Protein AF-A0A2W6DBP3-F1 (afdb_monomer_lite)

Structure (mmCIF, N/CA/C/O backbone):
data_AF-A0A2W6DBP3-F1
#
_entry.id   AF-A0A2W6DBP3-F1
#
loop_
_atom_site.group_PDB
_atom_site.id
_atom_site.type_symbol
_atom_site.label_atom_id
_atom_site.label_alt_id
_atom_site.label_comp_id
_atom_site.label_asym_id
_atom_site.label_entity_id
_atom_site.label_seq_id
_atom_site.pdbx_PDB_ins_code
_atom_site.Cartn_x
_atom_site.Cartn_y
_atom_site.Cartn_z
_atom_site.occupancy
_atom_site.B_iso_or_equiv
_atom_site.auth_seq_id
_atom_site.auth_comp_id
_atom_site.auth_asym_id
_atom_site.auth_atom_id
_atom_site.pdbx_PDB_model_num
ATOM 1 N N . MET A 1 1 ? 19.011 4.195 -46.944 1.00 32.16 1 MET A N 1
ATOM 2 C CA . MET A 1 1 ? 18.082 5.214 -47.465 1.00 32.16 1 MET A CA 1
ATOM 3 C C . MET A 1 1 ? 16.726 4.552 -47.655 1.00 32.16 1 MET A C 1
ATOM 5 O O . MET A 1 1 ? 16.477 4.011 -48.717 1.00 32.16 1 MET A O 1
ATOM 9 N N . ILE A 1 2 ? 15.902 4.516 -46.606 1.00 26.11 2 ILE A N 1
ATOM 10 C CA . ILE A 1 2 ? 14.449 4.317 -46.710 1.00 26.11 2 ILE A CA 1
ATOM 11 C C . ILE A 1 2 ? 13.847 5.330 -45.738 1.00 26.11 2 ILE A C 1
ATOM 13 O O . ILE A 1 2 ? 14.319 5.467 -44.608 1.00 26.11 2 ILE A O 1
ATOM 17 N N . ALA A 1 3 ? 12.949 6.136 -46.284 1.00 26.17 3 ALA A N 1
ATOM 18 C CA . ALA A 1 3 ? 12.508 7.417 -45.778 1.00 26.17 3 ALA A CA 1
ATOM 19 C C . ALA A 1 3 ? 11.611 7.296 -44.540 1.00 26.17 3 ALA A C 1
ATOM 21 O O . ALA A 1 3 ? 10.790 6.391 -44.423 1.00 26.17 3 ALA A O 1
ATOM 22 N N . LEU A 1 4 ? 11.794 8.260 -43.638 1.00 27.05 4 LEU A N 1
ATOM 23 C CA . LEU A 1 4 ? 10.821 8.683 -42.643 1.00 27.05 4 LEU A CA 1
ATOM 24 C C . LEU A 1 4 ? 9.692 9.409 -43.376 1.00 27.05 4 LEU A C 1
ATOM 26 O O . LEU A 1 4 ? 9.911 10.506 -43.885 1.00 27.05 4 LEU A O 1
ATOM 30 N N . GLU A 1 5 ? 8.505 8.818 -43.397 1.00 26.48 5 GLU A N 1
ATOM 31 C CA . GLU A 1 5 ? 7.274 9.511 -43.759 1.00 26.48 5 GLU A CA 1
ATOM 32 C C . GLU A 1 5 ? 6.473 9.704 -42.474 1.00 26.48 5 GLU A C 1
ATOM 34 O O . GLU A 1 5 ? 5.951 8.767 -41.869 1.00 26.48 5 GLU A O 1
ATOM 39 N N . ALA A 1 6 ? 6.523 10.941 -41.991 1.00 36.34 6 ALA A N 1
ATOM 40 C CA . ALA A 1 6 ? 5.759 11.426 -40.867 1.00 36.34 6 ALA A CA 1
ATOM 41 C C . ALA A 1 6 ? 4.384 11.846 -41.376 1.00 36.34 6 ALA A C 1
ATOM 43 O O . ALA A 1 6 ? 4.293 12.821 -42.115 1.00 36.34 6 ALA A O 1
ATOM 44 N N . ASP A 1 7 ? 3.334 11.157 -40.939 1.00 28.72 7 ASP A N 1
ATOM 45 C CA . ASP A 1 7 ? 2.080 11.820 -40.611 1.00 28.72 7 ASP A CA 1
ATOM 46 C C . ASP A 1 7 ? 1.236 10.964 -39.657 1.00 28.72 7 ASP A C 1
ATOM 48 O O . ASP A 1 7 ? 1.282 9.733 -39.694 1.00 28.72 7 ASP A O 1
ATOM 52 N N . ARG A 1 8 ? 0.396 11.673 -38.897 1.00 26.89 8 ARG A N 1
ATOM 53 C CA . ARG A 1 8 ? -0.739 11.229 -38.073 1.00 26.89 8 ARG A CA 1
ATOM 54 C C . ARG A 1 8 ? -0.461 10.977 -36.595 1.00 26.89 8 ARG A C 1
ATOM 56 O O . ARG A 1 8 ? -0.101 9.891 -36.165 1.00 26.89 8 ARG A O 1
ATOM 63 N N . GLY A 1 9 ? -0.835 12.000 -35.830 1.00 24.69 9 GLY A N 1
ATOM 64 C CA . GLY A 1 9 ? -1.928 11.826 -34.878 1.00 24.69 9 GLY A CA 1
ATOM 65 C C . GLY A 1 9 ? -1.506 11.367 -33.492 1.00 24.69 9 GLY A C 1
ATOM 66 O O . GLY A 1 9 ? -1.230 10.200 -33.262 1.00 24.69 9 GLY A O 1
ATOM 67 N N . ASP A 1 10 ? -1.570 12.308 -32.558 1.00 26.55 10 ASP A N 1
ATOM 68 C CA . ASP A 1 10 ? -1.986 12.024 -31.187 1.00 26.55 10 ASP A CA 1
ATOM 69 C C . ASP A 1 10 ? -1.124 11.040 -30.373 1.00 26.55 10 ASP A C 1
ATOM 71 O O . ASP A 1 10 ? -1.608 10.091 -29.764 1.00 26.55 10 ASP A O 1
ATOM 75 N N . LEU A 1 11 ? 0.172 11.336 -30.242 1.00 29.48 11 LEU A N 1
ATOM 76 C CA . LEU A 1 11 ? 0.962 10.858 -29.093 1.00 29.48 11 LEU A CA 1
ATOM 77 C C . LEU A 1 11 ? 0.801 11.789 -27.882 1.00 29.48 11 LEU A C 1
ATOM 79 O O . LEU A 1 11 ? 1.750 12.085 -27.153 1.00 29.48 11 LEU A O 1
ATOM 83 N N . GLY A 1 12 ? -0.431 12.251 -27.678 1.00 27.06 12 GLY A N 1
ATOM 84 C CA . GLY A 1 12 ? -0.894 12.958 -26.500 1.00 27.06 12 GLY A CA 1
ATOM 85 C C . GLY A 1 12 ? -1.328 12.021 -25.376 1.00 27.06 12 GLY A C 1
ATOM 86 O O . GLY A 1 12 ? -2.287 12.345 -24.699 1.00 27.06 12 GLY A O 1
ATOM 87 N N . ALA A 1 13 ? -0.674 10.879 -25.127 1.00 30.44 13 ALA A N 1
ATOM 88 C CA . ALA A 1 13 ? -0.925 10.111 -23.903 1.00 30.44 13 ALA A CA 1
ATOM 89 C C . ALA A 1 13 ? 0.197 9.108 -23.576 1.00 30.44 13 ALA A C 1
ATOM 91 O O . ALA A 1 13 ? 0.659 8.363 -24.429 1.00 30.44 13 ALA A O 1
ATOM 92 N N . GLN A 1 14 ? 0.558 9.050 -22.289 1.00 29.97 14 GLN A N 1
ATOM 93 C CA . GLN A 1 14 ? 1.260 7.942 -21.616 1.00 29.97 14 GLN A CA 1
ATOM 94 C C . GLN A 1 14 ? 2.797 7.843 -21.698 1.00 29.97 14 GLN A C 1
ATOM 96 O O . GLN A 1 14 ? 3.370 6.760 -21.698 1.00 29.97 14 GLN A O 1
ATOM 101 N N . VAL A 1 15 ? 3.503 8.967 -21.552 1.00 31.53 15 VAL A N 1
ATOM 102 C CA . VAL A 1 15 ? 4.774 8.960 -20.789 1.00 31.53 15 VAL A CA 1
ATOM 103 C C . VAL A 1 15 ? 4.617 9.880 -19.580 1.00 31.53 15 VAL A C 1
ATOM 105 O O . VAL A 1 15 ? 5.381 10.818 -19.364 1.00 31.53 15 VAL A O 1
ATOM 108 N N . SER A 1 16 ? 3.553 9.653 -18.805 1.00 30.75 16 SER A N 1
ATOM 109 C CA . SER A 1 16 ? 3.330 10.382 -17.558 1.00 30.75 16 SER A CA 1
ATOM 110 C C . SER A 1 16 ? 4.099 9.688 -16.438 1.00 30.75 16 SER A C 1
ATOM 112 O O . SER A 1 16 ? 4.016 8.476 -16.247 1.00 30.75 16 SER A O 1
ATOM 114 N N . GLY A 1 17 ? 4.965 10.462 -15.791 1.00 29.44 17 GLY A N 1
ATOM 115 C CA . GLY A 1 17 ? 6.115 9.985 -15.039 1.00 29.44 17 GLY A CA 1
ATOM 116 C C . GLY A 1 17 ? 5.800 9.030 -13.892 1.00 29.44 17 GLY A C 1
ATOM 117 O O . GLY A 1 17 ? 4.787 9.161 -13.227 1.00 29.44 17 GLY A O 1
ATOM 118 N N . CYS A 1 18 ? 6.756 8.138 -13.607 1.00 36.19 18 CYS A N 1
ATOM 119 C CA . CYS A 1 18 ? 6.975 7.537 -12.288 1.00 36.19 18 CYS A CA 1
ATOM 120 C C . CYS A 1 18 ? 5.677 7.292 -11.496 1.00 36.19 18 CYS A C 1
ATOM 122 O O . CYS A 1 18 ? 5.456 7.936 -10.464 1.00 36.19 18 CYS A O 1
ATOM 124 N N . GLY A 1 19 ? 4.823 6.384 -11.984 1.00 38.78 19 GLY A N 1
ATOM 125 C CA . GLY A 1 19 ? 3.662 5.935 -11.225 1.00 38.78 19 GLY A CA 1
ATOM 126 C C . GLY A 1 19 ? 4.092 5.607 -9.785 1.00 38.78 19 GLY A C 1
ATOM 127 O O . GLY A 1 19 ? 5.154 5.000 -9.589 1.00 38.78 19 GLY A O 1
ATOM 128 N N . PRO A 1 20 ? 3.362 6.074 -8.757 1.00 50.31 20 PRO A N 1
ATOM 129 C CA . PRO A 1 20 ? 3.591 5.637 -7.388 1.00 50.31 20 PRO A CA 1
ATOM 130 C C . PRO A 1 20 ? 3.729 4.114 -7.336 1.00 50.31 20 PRO A C 1
ATOM 132 O O . PRO A 1 20 ? 2.990 3.420 -8.025 1.00 50.31 20 PRO A O 1
ATOM 135 N N . SER A 1 21 ? 4.582 3.563 -6.466 1.00 75.81 21 SER A N 1
ATOM 136 C CA . SER A 1 21 ? 4.319 2.174 -6.084 1.00 75.81 21 SER A CA 1
ATOM 137 C C . SER A 1 21 ? 2.907 2.127 -5.485 1.00 75.81 21 SER A C 1
ATOM 139 O O . SER A 1 21 ? 2.549 2.998 -4.689 1.00 75.81 21 SER A O 1
ATOM 141 N N . HIS A 1 22 ? 2.086 1.149 -5.863 1.00 89.12 22 HIS A N 1
ATOM 142 C CA . HIS A 1 22 ? 0.728 1.011 -5.318 1.00 89.12 22 HIS A CA 1
ATOM 143 C C . HIS A 1 22 ? 0.742 0.914 -3.778 1.00 89.12 22 HIS A C 1
ATOM 145 O O . HIS A 1 22 ? -0.119 1.461 -3.095 1.00 89.12 22 HIS A O 1
ATOM 151 N N . VAL A 1 23 ? 1.818 0.356 -3.208 1.00 91.25 23 VAL A N 1
ATOM 152 C CA . VAL A 1 23 ? 2.090 0.368 -1.759 1.00 91.25 23 VAL A CA 1
ATOM 153 C C . VAL A 1 23 ? 2.283 1.789 -1.212 1.00 91.25 23 VAL A C 1
ATOM 155 O O . VAL A 1 23 ? 1.826 2.091 -0.112 1.00 91.25 23 VAL A O 1
ATOM 158 N N . ARG A 1 24 ? 2.939 2.690 -1.956 1.00 91.75 24 ARG A N 1
ATOM 159 C CA . ARG A 1 24 ? 3.066 4.107 -1.581 1.00 91.75 24 ARG A CA 1
ATOM 160 C C . ARG A 1 24 ? 1.701 4.794 -1.548 1.00 91.75 24 ARG A C 1
ATOM 162 O O . ARG A 1 24 ? 1.466 5.552 -0.614 1.00 91.75 24 ARG A O 1
ATOM 169 N N . LEU A 1 25 ? 0.821 4.522 -2.514 1.00 93.88 25 LEU A N 1
ATOM 170 C CA . LEU A 1 25 ? -0.549 5.059 -2.515 1.00 93.88 25 LEU A CA 1
ATOM 171 C C . LEU A 1 25 ? -1.350 4.564 -1.312 1.00 93.88 25 LEU A C 1
ATOM 173 O O . LEU A 1 25 ? -1.977 5.367 -0.630 1.00 93.88 25 LEU A O 1
ATOM 177 N N . ALA A 1 26 ? -1.259 3.276 -0.988 1.00 94.88 26 ALA A N 1
ATOM 178 C CA . ALA A 1 26 ? -1.922 2.739 0.193 1.00 94.88 26 ALA A CA 1
ATOM 179 C C . ALA A 1 26 ? -1.358 3.330 1.500 1.00 94.88 26 ALA A C 1
ATOM 181 O O . ALA A 1 26 ? -2.115 3.715 2.385 1.00 94.88 26 ALA A O 1
ATOM 182 N N . ASN A 1 27 ? -0.037 3.512 1.607 1.00 94.94 27 ASN A N 1
ATOM 183 C CA . ASN A 1 27 ? 0.580 4.223 2.736 1.00 94.94 27 ASN A CA 1
ATOM 184 C C . ASN A 1 27 ? 0.123 5.688 2.839 1.00 94.94 27 ASN A C 1
ATOM 186 O O . ASN A 1 27 ? -0.002 6.228 3.943 1.00 94.94 27 ASN A O 1
ATOM 190 N N . GLN A 1 28 ? -0.109 6.340 1.698 1.00 95.38 28 GLN A N 1
ATOM 191 C CA . GLN A 1 28 ? -0.662 7.687 1.657 1.00 95.38 28 GLN A CA 1
ATOM 192 C C . GLN A 1 28 ? -2.110 7.693 2.162 1.00 95.38 28 GLN A C 1
ATOM 194 O O . GLN A 1 28 ? -2.408 8.495 3.041 1.00 95.38 28 GLN A O 1
ATOM 199 N N . ALA A 1 29 ? -2.960 6.765 1.710 1.00 95.81 29 ALA A N 1
ATOM 200 C CA . ALA A 1 29 ? -4.330 6.623 2.209 1.00 95.81 29 ALA A CA 1
ATOM 201 C C . ALA A 1 29 ? -4.363 6.402 3.734 1.00 95.81 29 ALA A C 1
ATOM 203 O O . ALA A 1 29 ? -5.058 7.124 4.441 1.00 95.81 29 ALA A O 1
ATOM 204 N N . VAL A 1 30 ? -3.517 5.508 4.267 1.00 94.94 30 VAL A N 1
ATOM 205 C CA . VAL A 1 30 ? -3.355 5.308 5.725 1.00 94.94 30 VAL A CA 1
ATOM 206 C C . VAL A 1 30 ? -2.981 6.608 6.433 1.00 94.94 30 VAL A C 1
ATOM 208 O O . VAL A 1 30 ? -3.476 6.910 7.517 1.00 94.94 30 VAL A O 1
ATOM 211 N N . THR A 1 31 ? -2.092 7.394 5.831 1.00 93.44 31 THR A N 1
ATOM 212 C CA . THR A 1 31 ? -1.656 8.665 6.410 1.00 93.44 31 THR A CA 1
ATOM 213 C C . THR A 1 31 ? -2.770 9.709 6.402 1.00 93.44 31 THR A C 1
ATOM 215 O O . THR A 1 31 ? -2.908 10.427 7.391 1.00 93.44 31 THR A O 1
ATOM 218 N N . GLU A 1 32 ? -3.543 9.798 5.322 1.00 94.56 32 GLU A N 1
ATOM 219 C CA . GLU A 1 32 ? -4.669 10.726 5.178 1.00 94.56 32 GLU A CA 1
ATOM 220 C C . GLU A 1 32 ? -5.804 10.391 6.149 1.00 94.56 32 GLU A C 1
ATOM 222 O O . GLU A 1 32 ? -6.186 11.262 6.930 1.00 94.56 32 GLU A O 1
ATOM 227 N N . ILE A 1 33 ? -6.242 9.126 6.195 1.00 93.88 33 ILE A N 1
ATOM 228 C CA . ILE A 1 33 ? -7.293 8.651 7.110 1.00 93.88 33 ILE A CA 1
ATOM 229 C C . ILE A 1 33 ? -6.896 8.949 8.550 1.00 93.88 33 ILE A C 1
ATOM 231 O O . ILE A 1 33 ? -7.633 9.598 9.284 1.00 93.88 33 ILE A O 1
ATOM 235 N N . ARG A 1 34 ? -5.672 8.576 8.938 1.00 90.88 34 ARG A N 1
ATOM 236 C CA . ARG A 1 34 ? -5.152 8.866 10.275 1.00 90.88 34 ARG A CA 1
ATOM 237 C C . ARG A 1 34 ? -5.170 10.365 10.579 1.00 90.88 34 ARG A C 1
ATOM 239 O O . ARG A 1 34 ? -5.571 10.761 11.667 1.00 90.88 34 ARG A O 1
ATOM 246 N N . GLN A 1 35 ? -4.720 11.213 9.649 1.00 90.44 35 GLN A N 1
ATOM 247 C CA . GLN A 1 35 ? -4.746 12.665 9.850 1.00 90.44 35 GLN A CA 1
ATOM 248 C C . GLN A 1 35 ? -6.174 13.203 9.991 1.00 90.44 35 GLN A C 1
ATOM 250 O O . GLN A 1 35 ? -6.385 14.090 10.819 1.00 90.44 35 GLN A O 1
ATOM 255 N N . ARG A 1 36 ? -7.131 12.685 9.213 1.00 91.94 36 ARG A N 1
ATOM 256 C CA . ARG A 1 36 ? -8.548 13.053 9.303 1.00 91.94 36 ARG A CA 1
ATOM 257 C C . ARG A 1 36 ? -9.142 12.625 10.640 1.00 91.94 36 ARG A C 1
ATOM 259 O O . ARG A 1 36 ? -9.619 13.490 11.363 1.00 91.94 36 ARG A O 1
ATOM 266 N N . VAL A 1 37 ? -9.023 11.348 11.001 1.00 90.12 37 VAL A N 1
ATOM 267 C CA . VAL A 1 37 ? -9.507 10.787 12.273 1.00 90.12 37 VAL A CA 1
ATOM 268 C C . VAL A 1 37 ? -8.965 11.589 13.453 1.00 90.12 37 VAL A C 1
ATOM 270 O O . VAL A 1 37 ? -9.733 12.072 14.281 1.00 90.12 37 VAL A O 1
ATOM 273 N N . THR A 1 38 ? -7.651 11.840 13.491 1.00 88.31 38 THR A N 1
ATOM 274 C CA . THR A 1 38 ? -7.060 12.624 14.581 1.00 88.31 38 THR A CA 1
ATOM 275 C C . THR A 1 38 ? -7.595 14.058 14.633 1.00 88.31 38 THR A C 1
ATOM 277 O O . THR A 1 38 ? -7.864 14.556 15.724 1.00 88.31 38 THR A O 1
ATOM 280 N N . ARG A 1 39 ? -7.777 14.733 13.488 1.00 89.81 39 ARG A N 1
ATOM 281 C CA . ARG A 1 39 ? -8.364 16.086 13.452 1.00 89.81 39 ARG A CA 1
ATOM 282 C C . ARG A 1 39 ? -9.810 16.097 13.935 1.00 89.81 39 ARG A C 1
ATOM 284 O O . ARG A 1 39 ? -10.173 17.001 14.676 1.00 89.81 39 ARG A O 1
ATOM 291 N N . THR A 1 40 ? -10.609 15.109 13.540 1.00 88.81 40 THR A N 1
ATOM 292 C CA . THR A 1 40 ? -12.009 14.986 13.961 1.00 88.81 40 THR A CA 1
ATOM 293 C C . THR A 1 40 ? -12.121 14.750 15.465 1.00 88.81 40 THR A C 1
ATOM 295 O O . THR A 1 40 ? -12.955 15.375 16.108 1.00 88.81 40 THR A O 1
ATOM 298 N N . GLN A 1 41 ? -11.264 13.901 16.036 1.00 85.12 41 GLN A N 1
ATOM 299 C CA . GLN A 1 41 ? -11.311 13.578 17.465 1.00 85.12 41 GLN A CA 1
ATOM 300 C C . GLN A 1 41 ? -10.737 14.686 18.360 1.00 85.12 41 GLN A C 1
ATOM 302 O O . GLN A 1 41 ? -11.283 14.967 19.420 1.00 85.12 41 GLN A O 1
ATOM 307 N N . THR A 1 42 ? -9.626 15.313 17.959 1.00 84.31 42 THR A N 1
ATOM 308 C CA . THR A 1 42 ? -8.889 16.257 18.825 1.00 84.31 42 THR A CA 1
ATOM 309 C C . THR A 1 42 ? -9.162 17.728 18.505 1.00 84.31 42 THR A C 1
ATOM 311 O O . THR A 1 42 ? -8.719 18.607 19.239 1.00 84.31 42 THR A O 1
ATOM 314 N N . GLY A 1 43 ? -9.822 18.025 17.379 1.00 85.25 43 GLY A N 1
ATOM 315 C CA . GLY A 1 43 ? -9.978 19.389 16.860 1.00 85.25 43 GLY A CA 1
ATOM 316 C C . GLY A 1 43 ? -8.671 20.028 16.365 1.00 85.25 43 GLY A C 1
ATOM 317 O O . GLY A 1 43 ? -8.670 21.187 15.952 1.00 85.25 43 GLY A O 1
ATOM 318 N N . GLY A 1 44 ? -7.548 19.299 16.390 1.00 84.38 44 GLY A N 1
ATOM 319 C CA . GLY A 1 44 ? -6.219 19.845 16.134 1.00 84.38 44 GLY A CA 1
ATOM 320 C C . GLY A 1 44 ? -5.298 18.922 15.338 1.00 84.38 44 GLY A C 1
ATOM 321 O O . GLY A 1 44 ? -5.694 17.917 14.744 1.00 84.38 44 GLY A O 1
ATOM 322 N N . ARG A 1 45 ? -4.015 19.293 15.282 1.00 77.31 45 ARG A N 1
ATOM 323 C CA . ARG A 1 45 ? -2.969 18.419 14.742 1.00 77.31 45 ARG A CA 1
ATOM 324 C C . ARG A 1 45 ? -2.536 17.470 15.857 1.00 77.31 45 ARG A C 1
ATOM 326 O O . ARG A 1 45 ? -2.083 17.943 16.891 1.00 77.31 45 ARG A O 1
ATOM 333 N N . GLY A 1 46 ? -2.629 16.165 15.601 1.00 78.38 46 GLY A N 1
ATOM 334 C CA . GLY A 1 46 ? -2.277 15.131 16.574 1.00 78.38 46 GLY A CA 1
ATOM 335 C C . GLY A 1 46 ? -0.933 15.343 17.266 1.00 78.38 46 GLY A C 1
ATOM 336 O O . GLY A 1 46 ? 0.067 15.664 16.608 1.00 78.38 46 GLY A O 1
ATOM 337 N N . LEU A 1 47 ? -0.930 15.137 18.577 1.00 82.00 47 LEU A N 1
ATOM 338 C CA . LEU A 1 47 ? 0.207 15.247 19.476 1.00 82.00 47 LEU A CA 1
ATOM 339 C C . LEU A 1 47 ? 0.957 13.921 19.583 1.00 82.00 47 LEU A C 1
ATOM 341 O O . LEU A 1 47 ? 0.436 12.846 19.309 1.00 82.00 47 LEU A O 1
ATOM 345 N N . LYS A 1 48 ? 2.205 13.985 20.052 1.00 76.56 48 LYS A N 1
ATOM 346 C CA . LYS A 1 48 ? 3.036 12.791 20.273 1.00 76.56 48 LYS A CA 1
ATOM 347 C C . LYS A 1 48 ? 2.443 11.826 21.311 1.00 76.56 48 LYS A C 1
ATOM 349 O O . LYS A 1 48 ? 2.770 10.642 21.290 1.00 76.56 48 LYS A O 1
ATOM 354 N N . THR A 1 49 ? 1.618 12.350 22.211 1.00 76.69 49 THR A N 1
ATOM 355 C CA . THR A 1 49 ? 0.891 11.610 23.246 1.00 76.69 49 THR A CA 1
ATOM 356 C C . THR A 1 49 ? -0.333 10.881 22.706 1.00 76.69 49 THR A C 1
ATOM 358 O O . THR A 1 49 ? -0.772 9.929 23.341 1.00 76.69 49 THR A O 1
ATOM 361 N N . ASP A 1 50 ? -0.854 11.277 21.541 1.00 77.31 50 ASP A N 1
ATOM 362 C CA . ASP A 1 50 ? -2.061 10.676 20.982 1.00 77.31 50 ASP A CA 1
ATOM 363 C C . ASP A 1 50 ? -1.737 9.259 20.493 1.00 77.31 50 ASP A C 1
ATOM 365 O O . ASP A 1 50 ? -0.839 9.097 19.657 1.00 77.31 50 ASP A O 1
ATOM 369 N N . PRO A 1 51 ? -2.447 8.214 20.948 1.00 72.62 51 PRO A N 1
ATOM 370 C CA . PRO A 1 51 ? -2.116 6.827 20.604 1.00 72.62 51 PRO A CA 1
ATOM 371 C C . PRO A 1 51 ? -2.146 6.549 19.094 1.00 72.62 51 PRO A C 1
ATOM 373 O O . PRO A 1 51 ? -1.276 5.850 18.559 1.00 72.62 51 PRO A O 1
ATOM 376 N N . VAL A 1 52 ? -3.075 7.188 18.377 1.00 73.75 52 VAL A N 1
ATOM 377 C CA . VAL A 1 52 ? -3.171 7.154 16.908 1.00 73.75 52 VAL A CA 1
ATOM 378 C C . VAL A 1 52 ? -1.922 7.763 16.250 1.00 73.75 52 VAL A C 1
ATOM 380 O O . VAL A 1 52 ? -1.413 7.255 15.245 1.00 73.75 52 VAL A O 1
ATOM 383 N N . TRP A 1 53 ? -1.356 8.823 16.834 1.00 78.94 53 TRP A N 1
ATOM 384 C CA . TRP A 1 53 ? -0.111 9.424 16.360 1.00 78.94 53 TRP A CA 1
ATOM 385 C C . TRP A 1 53 ? 1.114 8.590 16.762 1.00 78.94 53 TRP A C 1
ATOM 387 O O . TRP A 1 53 ? 1.997 8.343 15.938 1.00 78.94 53 TRP A O 1
ATOM 397 N N . ALA A 1 54 ? 1.179 8.095 17.997 1.00 78.75 54 ALA A N 1
ATOM 398 C CA . ALA A 1 54 ? 2.308 7.309 18.500 1.00 78.75 54 ALA A CA 1
ATOM 399 C C . ALA A 1 54 ? 2.579 6.063 17.636 1.00 78.75 54 ALA A C 1
ATOM 401 O O . ALA A 1 54 ? 3.730 5.652 17.446 1.00 78.75 54 ALA A O 1
ATOM 402 N N . ASN A 1 55 ? 1.525 5.505 17.037 1.00 81.94 55 ASN A N 1
ATOM 403 C CA . ASN A 1 55 ? 1.591 4.335 16.173 1.00 81.94 55 ASN A CA 1
ATOM 404 C C . ASN A 1 55 ? 1.865 4.635 14.683 1.00 81.94 55 ASN A C 1
ATOM 406 O O . ASN A 1 55 ? 2.058 3.689 13.920 1.00 81.94 55 ASN A O 1
ATOM 410 N N . CYS A 1 56 ? 1.999 5.901 14.253 1.00 79.88 56 CYS A N 1
ATOM 411 C CA . CYS A 1 56 ? 2.177 6.302 12.840 1.00 79.88 56 CYS A CA 1
ATOM 412 C C . CYS A 1 56 ? 3.172 5.440 12.060 1.00 79.88 56 CYS A C 1
ATOM 414 O O . CYS A 1 56 ? 2.874 4.912 10.993 1.00 79.88 56 CYS A O 1
ATOM 416 N N . ARG A 1 57 ? 4.392 5.303 12.592 1.00 83.94 57 ARG A N 1
ATOM 417 C CA . ARG A 1 57 ? 5.461 4.564 11.907 1.00 83.94 57 ARG A CA 1
ATOM 418 C C . ARG A 1 57 ? 5.164 3.071 11.840 1.00 83.94 57 ARG A C 1
ATOM 420 O O . ARG A 1 57 ? 5.612 2.421 10.906 1.00 83.94 57 ARG A O 1
ATOM 427 N N . ARG A 1 58 ? 4.435 2.524 12.816 1.00 88.69 58 ARG A N 1
ATOM 428 C CA . ARG A 1 58 ? 4.075 1.101 12.866 1.00 88.69 58 ARG A CA 1
ATOM 429 C C . ARG A 1 58 ? 3.005 0.782 11.825 1.00 88.69 58 ARG A C 1
ATOM 431 O O . ARG A 1 58 ? 3.150 -0.210 11.123 1.00 88.69 58 ARG A O 1
ATOM 438 N N . LEU A 1 59 ? 2.038 1.680 11.633 1.00 87.44 59 LEU A N 1
ATOM 439 C CA . LEU A 1 59 ? 0.973 1.530 10.635 1.00 87.44 59 LEU A CA 1
ATOM 440 C C . LEU A 1 59 ? 1.485 1.502 9.193 1.00 87.44 59 LEU A C 1
ATOM 442 O O . LEU A 1 59 ? 0.867 0.881 8.336 1.00 87.44 59 LEU A O 1
ATOM 446 N N . LEU A 1 60 ? 2.629 2.130 8.910 1.00 90.00 60 LEU A N 1
ATOM 447 C CA . LEU A 1 60 ? 3.244 2.125 7.576 1.00 90.00 60 LEU A CA 1
ATOM 448 C C . LEU A 1 60 ? 4.127 0.895 7.319 1.00 90.00 60 LEU A C 1
ATOM 450 O O . LEU A 1 60 ? 4.500 0.619 6.178 1.00 90.00 60 LEU A O 1
ATOM 454 N N . ARG A 1 61 ? 4.462 0.135 8.365 1.00 89.75 61 ARG A N 1
ATOM 455 C CA . ARG A 1 61 ? 5.272 -1.081 8.256 1.00 89.75 61 ARG A CA 1
ATOM 456 C C . ARG A 1 61 ? 4.416 -2.282 7.862 1.00 89.75 61 ARG A C 1
ATOM 458 O O . ARG A 1 61 ? 3.197 -2.255 7.988 1.00 89.75 61 ARG A O 1
ATOM 465 N N . GLY A 1 62 ? 5.068 -3.321 7.343 1.00 87.25 62 GLY A N 1
ATOM 466 C CA . GLY A 1 62 ? 4.405 -4.602 7.081 1.00 87.25 62 GLY A CA 1
ATOM 467 C C . GLY A 1 62 ? 4.217 -5.411 8.334 1.00 87.25 62 GLY A C 1
ATOM 468 O O . GLY A 1 62 ? 5.058 -5.320 9.243 1.00 87.25 62 GLY A O 1
ATOM 469 N N . ARG A 1 63 ? 3.149 -6.209 8.366 1.00 87.44 63 ARG A N 1
ATOM 470 C CA . ARG A 1 63 ? 2.837 -7.062 9.513 1.00 87.44 63 ARG A CA 1
ATOM 471 C C . ARG A 1 63 ? 4.014 -7.954 9.904 1.00 87.44 63 ARG A C 1
ATOM 473 O O . ARG A 1 63 ? 4.271 -8.113 11.098 1.00 87.44 63 ARG A O 1
ATOM 480 N N . GLU A 1 64 ? 4.740 -8.470 8.915 1.00 89.94 64 GLU A N 1
ATOM 481 C CA . GLU A 1 64 ? 5.912 -9.342 9.057 1.00 89.94 64 GLU A CA 1
ATOM 482 C C . GLU A 1 64 ? 7.102 -8.665 9.747 1.00 89.94 64 GLU A C 1
ATOM 484 O O . GLU A 1 64 ? 7.961 -9.328 10.318 1.00 89.94 64 GLU A O 1
ATOM 489 N N . SER A 1 65 ? 7.155 -7.333 9.717 1.00 88.50 65 SER A N 1
ATOM 490 C CA . SER A 1 65 ? 8.260 -6.554 10.283 1.00 88.50 65 SER A CA 1
ATOM 491 C C . SER A 1 65 ? 8.012 -6.094 11.728 1.00 88.50 65 SER A C 1
ATOM 493 O O . SER A 1 65 ? 8.872 -5.444 12.335 1.00 88.50 65 SER A O 1
ATOM 495 N N . LEU A 1 66 ? 6.836 -6.411 12.279 1.00 90.44 66 LEU A N 1
ATOM 496 C CA . LEU A 1 66 ? 6.429 -6.095 13.645 1.00 90.44 66 LEU A CA 1
ATOM 497 C C . LEU A 1 66 ? 6.406 -7.373 14.487 1.00 90.44 66 LEU A C 1
ATOM 499 O O . LEU A 1 66 ? 5.775 -8.363 14.118 1.00 90.44 66 LEU A O 1
ATOM 503 N N . SER A 1 67 ? 7.037 -7.335 15.664 1.00 93.81 67 SER A N 1
ATOM 504 C CA . SER A 1 67 ? 6.896 -8.427 16.629 1.00 93.81 67 SER A CA 1
ATOM 505 C C . SER A 1 67 ? 5.441 -8.546 17.090 1.00 93.81 67 SER A C 1
ATOM 507 O O . SER A 1 67 ? 4.706 -7.555 17.110 1.00 93.81 67 SER A O 1
ATOM 509 N N . GLY A 1 68 ? 5.020 -9.752 17.490 1.00 92.75 68 GLY A N 1
ATOM 510 C CA . GLY A 1 68 ? 3.656 -9.995 17.977 1.00 92.75 68 GLY A CA 1
ATOM 511 C C . GLY A 1 68 ? 3.256 -9.028 19.093 1.00 92.75 68 GLY A C 1
ATOM 512 O O . GLY A 1 68 ? 2.233 -8.368 18.983 1.00 92.75 68 GLY A O 1
ATOM 513 N N . LYS A 1 69 ? 4.133 -8.836 20.087 1.00 93.81 69 LYS A N 1
ATOM 514 C CA . LYS A 1 69 ? 3.911 -7.902 21.203 1.00 93.81 69 LYS A CA 1
ATOM 515 C C . LYS A 1 69 ? 3.689 -6.458 20.738 1.00 93.81 69 LYS A C 1
ATOM 517 O O . LYS A 1 69 ? 2.777 -5.795 21.216 1.00 93.81 69 LYS A O 1
ATOM 522 N N . VAL A 1 70 ? 4.508 -5.970 19.801 1.00 90.69 70 VAL A N 1
ATOM 523 C CA . VAL A 1 70 ? 4.388 -4.594 19.282 1.00 90.69 70 VAL A CA 1
ATOM 524 C C . VAL A 1 70 ? 3.117 -4.430 18.458 1.00 90.69 70 VAL A C 1
ATOM 526 O O . VAL A 1 70 ? 2.470 -3.391 18.552 1.00 90.69 70 VAL A O 1
ATOM 529 N N . PHE A 1 71 ? 2.754 -5.440 17.668 1.00 91.44 71 PHE A N 1
ATOM 530 C CA . PHE A 1 71 ? 1.515 -5.429 16.902 1.00 91.44 71 PHE A CA 1
ATOM 531 C C . PHE A 1 71 ? 0.288 -5.417 17.816 1.00 91.44 71 PHE A C 1
ATOM 533 O O . PHE A 1 71 ? -0.571 -4.569 17.626 1.00 91.44 71 PHE A O 1
ATOM 540 N N . THR A 1 72 ? 0.232 -6.279 18.833 1.00 92.25 72 THR A N 1
ATOM 541 C CA . THR A 1 72 ? -0.885 -6.312 19.790 1.00 92.25 72 THR A CA 1
ATOM 542 C C . THR A 1 72 ? -1.018 -4.994 20.547 1.00 92.25 72 THR A C 1
ATOM 544 O O . THR A 1 72 ? -2.113 -4.458 20.642 1.00 92.25 72 THR A O 1
ATOM 547 N N . ALA A 1 73 ? 0.090 -4.416 21.022 1.00 90.44 73 ALA A N 1
ATOM 548 C CA . ALA A 1 73 ? 0.053 -3.116 21.694 1.00 90.44 73 ALA A CA 1
ATOM 549 C C . ALA A 1 73 ? -0.421 -1.985 20.762 1.00 90.44 73 ALA A C 1
ATOM 551 O O . ALA A 1 73 ? -1.151 -1.096 21.187 1.00 90.44 73 ALA A O 1
ATOM 552 N N . MET A 1 74 ? -0.007 -2.014 19.491 1.00 91.25 74 MET A N 1
ATOM 553 C CA . MET A 1 74 ? -0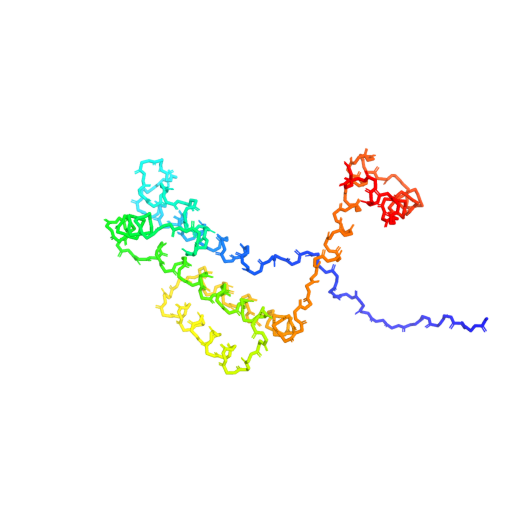.484 -1.073 18.476 1.00 91.25 74 MET A CA 1
ATOM 554 C C . MET A 1 74 ? -1.980 -1.256 18.204 1.00 91.25 74 MET A C 1
ATOM 556 O O . MET A 1 74 ? -2.695 -0.264 18.160 1.00 91.25 74 MET A O 1
ATOM 560 N N . TRP A 1 75 ? -2.427 -2.500 18.024 1.00 91.06 75 TRP A N 1
ATOM 561 C CA . TRP A 1 75 ? -3.816 -2.859 17.743 1.00 91.06 75 TRP A CA 1
ATOM 562 C C . TRP A 1 75 ? -4.738 -2.399 18.870 1.00 91.06 75 TRP A C 1
ATOM 564 O O . TRP A 1 75 ? -5.634 -1.600 18.629 1.00 91.06 75 TRP A O 1
ATOM 574 N N . ASN A 1 76 ? -4.454 -2.818 20.106 1.00 90.56 76 ASN A N 1
ATOM 575 C CA . ASN A 1 76 ? -5.252 -2.440 21.272 1.00 90.56 76 ASN A CA 1
ATOM 576 C C . ASN A 1 76 ? -5.247 -0.921 21.466 1.00 90.56 76 ASN A C 1
ATOM 578 O O . ASN A 1 76 ? -6.293 -0.321 21.646 1.00 90.56 76 ASN A O 1
ATOM 582 N N . GLY A 1 77 ? -4.089 -0.272 21.301 1.00 88.19 77 GLY A N 1
ATOM 583 C CA . GLY A 1 77 ? -4.006 1.183 21.398 1.00 88.19 77 GLY A CA 1
ATOM 584 C C . GLY A 1 77 ? -4.831 1.937 20.348 1.00 88.19 77 GLY A C 1
ATOM 585 O O . GLY A 1 77 ? -5.174 3.088 20.594 1.00 88.19 77 GLY A O 1
ATOM 586 N N . LEU A 1 78 ? -5.139 1.334 19.195 1.00 88.38 78 LEU A N 1
ATOM 587 C CA . LEU A 1 78 ? -6.067 1.917 18.222 1.00 88.38 78 LEU A CA 1
ATOM 588 C C . LEU A 1 78 ? -7.519 1.642 18.604 1.00 88.38 78 LEU A C 1
ATOM 590 O O . LEU A 1 78 ? -8.282 2.594 18.662 1.00 88.38 78 LEU A O 1
ATOM 594 N N . VAL A 1 79 ? -7.864 0.395 18.936 1.00 88.88 79 VAL A N 1
ATOM 595 C CA . VAL A 1 79 ? -9.220 0.018 19.378 1.00 88.88 79 VAL A CA 1
ATOM 596 C C . VAL A 1 79 ? -9.671 0.865 20.572 1.00 88.88 79 VAL A C 1
ATOM 598 O O . VAL A 1 79 ? -10.783 1.377 20.592 1.00 88.88 79 VAL A O 1
ATOM 601 N N . ASP A 1 80 ? -8.780 1.093 21.536 1.00 88.12 80 ASP A N 1
ATOM 602 C CA . ASP A 1 80 ? -9.101 1.846 22.751 1.00 88.12 80 ASP A CA 1
ATOM 603 C C . ASP A 1 80 ? -9.271 3.361 22.502 1.00 88.12 80 ASP A C 1
ATOM 605 O O . ASP A 1 80 ? -9.788 4.066 23.366 1.00 88.12 80 ASP A O 1
ATOM 609 N N . ASN A 1 81 ? -8.797 3.894 21.364 1.00 84.50 81 ASN A N 1
ATOM 610 C CA . ASN A 1 81 ? -8.697 5.344 21.123 1.00 84.50 81 ASN A CA 1
ATOM 611 C C . ASN A 1 81 ? -9.320 5.819 19.801 1.00 84.50 81 ASN A C 1
ATOM 613 O O . ASN A 1 81 ? -9.346 7.022 19.548 1.00 84.50 81 ASN A O 1
ATOM 617 N N . ASP A 1 82 ? -9.803 4.919 18.949 1.00 86.12 82 ASP A N 1
ATOM 618 C CA . ASP A 1 82 ? -10.518 5.255 17.723 1.00 86.12 82 ASP A CA 1
ATOM 619 C C . ASP A 1 82 ? -11.887 4.567 17.685 1.00 86.12 82 ASP A C 1
ATOM 621 O O . ASP A 1 82 ? -11.994 3.462 17.167 1.00 86.12 82 ASP A O 1
ATOM 625 N N . PRO A 1 83 ? -12.957 5.228 18.167 1.00 83.50 83 PRO A N 1
ATOM 626 C CA . PRO A 1 83 ? -14.301 4.653 18.157 1.00 83.50 83 PRO A CA 1
ATOM 627 C C . PRO A 1 83 ? -14.889 4.499 16.747 1.00 83.50 83 PRO A C 1
ATOM 629 O O . PRO A 1 83 ? -15.984 3.966 16.606 1.00 83.50 83 PRO A O 1
ATOM 632 N N . THR A 1 84 ? -14.218 5.022 15.714 1.00 86.75 84 THR A N 1
ATOM 633 C CA . THR A 1 84 ? -14.652 4.873 14.320 1.00 86.75 84 THR A CA 1
ATOM 634 C C . THR A 1 84 ? -14.022 3.673 13.624 1.00 86.75 84 THR A C 1
ATOM 636 O O . THR A 1 84 ? -14.407 3.394 12.496 1.00 86.75 84 THR A O 1
ATOM 639 N N . ASP A 1 85 ? -13.026 3.025 14.242 1.00 88.94 85 ASP A N 1
ATOM 640 C CA . ASP A 1 85 ? -12.194 1.946 13.683 1.00 88.94 85 ASP A CA 1
ATOM 641 C C . ASP A 1 85 ? -11.437 2.277 12.374 1.00 88.94 85 ASP A C 1
ATOM 643 O O . ASP A 1 85 ? -10.581 1.512 11.921 1.00 88.94 85 ASP A O 1
ATOM 647 N N . GLN A 1 86 ? -11.621 3.471 11.804 1.00 91.69 86 GLN A N 1
ATOM 648 C CA . GLN A 1 86 ? -11.061 3.853 10.506 1.00 91.69 86 GLN A CA 1
ATOM 649 C C . GLN A 1 86 ? -9.525 3.865 10.496 1.00 91.69 86 GLN A C 1
ATOM 651 O O . GLN A 1 86 ? -8.893 3.545 9.480 1.00 91.69 86 GLN A O 1
ATOM 656 N N . ALA A 1 87 ? -8.883 4.215 11.617 1.00 87.88 87 ALA A N 1
ATOM 657 C CA . ALA A 1 87 ? -7.427 4.162 11.746 1.00 87.88 87 ALA A CA 1
ATOM 658 C C . ALA A 1 87 ? -6.880 2.723 11.744 1.00 87.88 87 ALA A C 1
ATOM 660 O O . ALA A 1 87 ? -5.689 2.530 11.462 1.00 87.88 87 ALA A O 1
ATOM 661 N N . LEU A 1 88 ? -7.729 1.734 12.036 1.00 90.81 88 LEU A N 1
ATOM 662 C CA . LEU A 1 88 ? -7.420 0.309 12.000 1.00 90.81 88 LEU A CA 1
ATOM 663 C C . LEU A 1 88 ? -7.779 -0.328 10.648 1.00 90.81 88 LEU A C 1
ATOM 665 O O . LEU A 1 88 ? -6.991 -1.125 10.134 1.00 90.81 88 LEU A O 1
ATOM 669 N N . ASP A 1 89 ? -8.877 0.083 10.015 1.00 94.00 89 ASP A N 1
ATOM 670 C CA . ASP A 1 89 ? -9.280 -0.416 8.691 1.00 94.00 89 ASP A CA 1
ATOM 671 C C . ASP A 1 89 ? -8.271 -0.073 7.597 1.00 94.00 89 ASP A C 1
ATOM 673 O O . ASP A 1 89 ? -7.966 -0.888 6.718 1.00 94.00 89 ASP A O 1
ATOM 677 N N . ALA A 1 90 ? -7.696 1.127 7.668 1.00 93.62 90 ALA A N 1
ATOM 678 C CA . ALA A 1 90 ? -6.743 1.605 6.679 1.00 93.62 90 ALA A CA 1
ATOM 679 C C . ALA A 1 90 ? -5.492 0.709 6.528 1.00 93.62 90 ALA A C 1
ATOM 681 O O . ALA A 1 90 ? -5.162 0.315 5.401 1.00 93.62 90 ALA A O 1
ATOM 682 N N . PRO A 1 91 ? -4.742 0.373 7.601 1.00 93.50 91 PRO A N 1
ATOM 683 C CA . PRO A 1 91 ? -3.605 -0.529 7.482 1.00 93.50 91 PRO A CA 1
ATOM 684 C C . PRO A 1 91 ? -4.019 -1.948 7.075 1.00 93.50 91 PRO A C 1
ATOM 686 O O . PRO A 1 91 ? -3.209 -2.599 6.419 1.00 93.50 91 PRO A O 1
ATOM 689 N N . ILE A 1 92 ? -5.234 -2.418 7.385 1.00 94.94 92 ILE A N 1
ATOM 690 C CA . ILE A 1 92 ? -5.712 -3.737 6.935 1.00 94.94 92 ILE A CA 1
ATOM 691 C C . ILE A 1 92 ? -5.898 -3.747 5.414 1.00 94.94 92 ILE A C 1
ATOM 693 O O . ILE A 1 92 ? -5.297 -4.587 4.742 1.00 94.94 92 ILE A O 1
ATOM 697 N N . ALA A 1 93 ? -6.602 -2.758 4.853 1.00 96.12 93 ALA A N 1
ATOM 698 C CA . ALA A 1 93 ? -6.759 -2.606 3.402 1.00 96.12 93 ALA A CA 1
ATOM 699 C C . ALA A 1 93 ? -5.400 -2.554 2.679 1.00 96.12 93 ALA A C 1
ATOM 701 O O . ALA A 1 93 ? -5.172 -3.203 1.654 1.00 96.12 93 ALA A O 1
ATOM 702 N N . LYS A 1 94 ? -4.447 -1.811 3.254 1.00 95.25 94 LYS A N 1
ATOM 703 C CA . LYS A 1 94 ? -3.066 -1.749 2.762 1.00 95.25 94 LYS A CA 1
ATOM 704 C C . LYS A 1 94 ? -2.387 -3.126 2.796 1.00 95.25 94 LYS A C 1
ATOM 706 O O . LYS A 1 94 ? -1.686 -3.470 1.843 1.00 95.25 94 LYS A O 1
ATOM 711 N N . GLU A 1 95 ? -2.533 -3.902 3.870 1.00 95.12 95 GLU A N 1
ATOM 712 C CA . GLU A 1 95 ? -1.940 -5.243 3.954 1.00 95.12 95 GLU A CA 1
ATOM 713 C C . GLU A 1 95 ? -2.604 -6.232 2.978 1.00 95.12 95 GLU A C 1
ATOM 715 O O . GLU A 1 95 ? -1.891 -7.060 2.408 1.00 95.12 95 GLU A O 1
ATOM 720 N N . GLU A 1 96 ? -3.901 -6.099 2.679 1.00 96.06 96 GLU A N 1
ATOM 721 C CA . GLU A 1 96 ? -4.555 -6.878 1.615 1.00 96.06 96 GLU A CA 1
ATOM 722 C C . GLU A 1 96 ? -3.959 -6.589 0.238 1.00 96.06 96 GLU A C 1
ATOM 724 O O . GLU A 1 96 ? -3.549 -7.516 -0.471 1.00 96.06 96 GLU A O 1
ATOM 729 N N . LEU A 1 97 ? -3.781 -5.309 -0.102 1.00 95.56 97 LEU A N 1
ATOM 730 C CA . LEU A 1 97 ? -3.106 -4.916 -1.339 1.00 95.56 97 LEU A CA 1
ATOM 731 C C . LEU A 1 97 ? -1.661 -5.435 -1.388 1.00 95.56 97 LEU A C 1
ATOM 733 O O . LEU A 1 97 ? -1.182 -5.897 -2.424 1.00 95.56 97 LEU A O 1
ATOM 737 N N . ARG A 1 98 ? -0.937 -5.399 -0.266 1.00 93.62 98 ARG A N 1
ATOM 738 C CA . ARG A 1 98 ? 0.416 -5.971 -0.199 1.00 93.62 98 ARG A CA 1
ATOM 739 C C . ARG A 1 98 ? 0.417 -7.483 -0.379 1.00 93.62 98 ARG A C 1
ATOM 741 O O . ARG A 1 98 ? 1.317 -8.001 -1.038 1.00 93.62 98 ARG A O 1
ATOM 748 N N . GLY A 1 99 ? -0.561 -8.176 0.197 1.00 92.31 99 GLY A N 1
ATOM 749 C CA . GLY A 1 99 ? -0.758 -9.611 0.031 1.00 92.31 99 GLY A CA 1
ATOM 750 C C . GLY A 1 99 ? -1.010 -9.978 -1.428 1.00 92.31 99 GLY A C 1
ATOM 751 O O . GLY A 1 99 ? -0.386 -10.914 -1.927 1.00 92.31 99 GLY A O 1
ATOM 752 N N . LEU A 1 100 ? -1.849 -9.199 -2.119 1.00 94.12 100 LEU A N 1
ATOM 753 C CA . LEU A 1 100 ? -2.080 -9.307 -3.559 1.00 94.12 100 LEU A CA 1
ATOM 754 C C . LEU A 1 100 ? -0.775 -9.135 -4.345 1.00 94.12 100 LEU A C 1
ATOM 756 O O . LEU A 1 100 ? -0.381 -10.033 -5.083 1.00 94.12 100 LEU A O 1
ATOM 760 N N . LEU A 1 101 ? -0.047 -8.035 -4.140 1.00 92.12 101 LEU A N 1
ATOM 761 C CA . LEU A 1 101 ? 1.198 -7.757 -4.872 1.00 92.12 101 LEU A CA 1
ATOM 762 C C . LEU A 1 101 ? 2.313 -8.773 -4.579 1.00 92.12 101 LEU A C 1
ATOM 764 O O . LEU A 1 101 ? 3.178 -9.016 -5.420 1.00 92.12 101 LEU A O 1
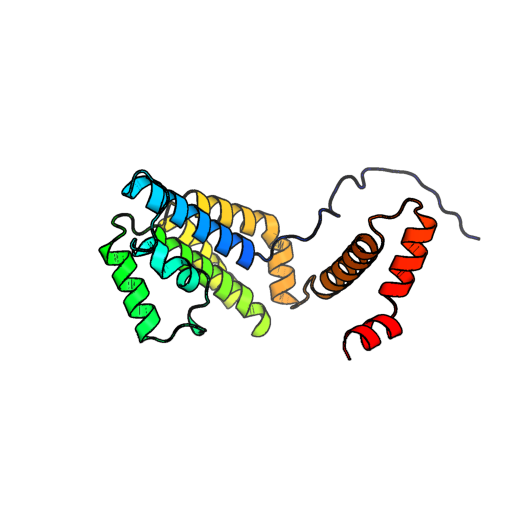ATOM 768 N N . ALA A 1 102 ? 2.305 -9.392 -3.398 1.00 90.31 102 ALA A N 1
ATOM 769 C CA . ALA A 1 102 ? 3.260 -10.435 -3.040 1.00 90.31 102 ALA A CA 1
ATOM 770 C C . ALA A 1 102 ? 3.052 -11.746 -3.821 1.00 90.31 102 ALA A C 1
ATOM 772 O O . ALA A 1 102 ? 3.977 -12.562 -3.864 1.00 90.31 102 ALA A O 1
ATOM 773 N N . THR A 1 103 ? 1.890 -11.955 -4.457 1.00 90.81 103 THR A N 1
ATOM 774 C CA . THR A 1 103 ? 1.633 -13.144 -5.296 1.00 90.81 103 THR A CA 1
ATOM 775 C C . THR A 1 103 ? 2.548 -13.209 -6.521 1.00 90.81 103 THR A C 1
ATOM 777 O O . THR A 1 103 ? 2.928 -14.309 -6.921 1.00 90.81 103 THR A O 1
ATOM 780 N N . ALA A 1 104 ? 3.021 -12.061 -7.025 1.00 88.00 104 ALA A N 1
ATOM 781 C CA . ALA A 1 104 ? 3.994 -11.987 -8.119 1.00 88.00 104 ALA A CA 1
ATOM 782 C C . ALA A 1 104 ? 5.280 -12.780 -7.821 1.00 88.00 104 ALA A C 1
ATOM 784 O O . ALA A 1 104 ? 5.859 -13.411 -8.697 1.00 88.00 104 ALA A O 1
ATOM 785 N N . LYS A 1 105 ? 5.720 -12.807 -6.553 1.00 81.62 105 LYS A N 1
ATOM 786 C CA . LYS A 1 105 ? 6.915 -13.562 -6.131 1.00 81.62 105 LYS A CA 1
ATOM 787 C C . LYS A 1 105 ? 6.669 -15.065 -5.988 1.00 81.62 105 LYS A C 1
ATOM 789 O O . LYS A 1 105 ? 7.625 -15.819 -5.857 1.00 81.62 105 LYS A O 1
ATOM 794 N N . LYS A 1 106 ? 5.404 -15.485 -5.945 1.00 78.81 106 LYS A N 1
ATOM 795 C CA . LYS A 1 106 ? 4.976 -16.865 -5.672 1.00 78.81 106 LYS A CA 1
ATOM 796 C C . LYS A 1 106 ? 4.520 -17.610 -6.931 1.00 78.81 106 LYS A C 1
ATOM 798 O O . LYS A 1 106 ? 3.982 -18.702 -6.813 1.00 78.81 106 LYS A O 1
ATOM 803 N N . GLY A 1 107 ? 4.710 -17.026 -8.116 1.00 76.81 107 GLY A N 1
ATOM 804 C CA . GLY A 1 107 ? 4.307 -17.634 -9.386 1.00 76.81 107 GLY A CA 1
ATOM 805 C C . GLY A 1 107 ? 2.873 -17.323 -9.827 1.00 76.81 107 GLY A C 1
ATOM 806 O O . GLY A 1 107 ? 2.425 -17.907 -10.803 1.00 76.81 107 GLY A O 1
ATOM 807 N N . ALA A 1 108 ? 2.177 -16.395 -9.152 1.00 77.31 108 ALA A N 1
ATOM 808 C CA . ALA A 1 108 ? 0.970 -15.745 -9.674 1.00 77.31 108 ALA A CA 1
ATOM 809 C C . ALA A 1 108 ? -0.167 -16.691 -10.115 1.00 77.31 108 ALA A C 1
ATOM 811 O O . ALA A 1 108 ? -0.714 -16.574 -11.211 1.00 77.31 108 ALA A O 1
ATOM 812 N N . VAL A 1 109 ? -0.566 -17.621 -9.240 1.00 89.06 109 VAL A N 1
ATOM 813 C CA . VAL A 1 109 ? -1.720 -18.497 -9.495 1.00 89.06 109 VAL A CA 1
ATOM 814 C C . VAL A 1 109 ? -2.990 -17.652 -9.649 1.00 89.06 109 VAL A C 1
ATOM 816 O O . VAL A 1 109 ? -3.345 -16.884 -8.755 1.00 89.06 109 VAL A O 1
ATOM 819 N N . ARG A 1 110 ? -3.710 -17.817 -10.768 1.00 89.94 110 ARG A N 1
ATOM 820 C CA . ARG A 1 110 ? -4.910 -17.022 -11.105 1.00 89.94 110 ARG A CA 1
ATOM 821 C C . ARG A 1 110 ? -5.956 -17.002 -9.983 1.00 89.94 110 ARG A C 1
ATOM 823 O O . ARG A 1 110 ? -6.523 -15.952 -9.700 1.00 89.94 110 ARG A O 1
ATOM 830 N N . GLY A 1 111 ? -6.192 -18.148 -9.339 1.00 92.31 111 GLY A N 1
ATOM 831 C CA . GLY A 1 111 ? -7.126 -18.263 -8.214 1.00 92.31 111 GLY A CA 1
ATOM 832 C C . GLY A 1 111 ? -6.708 -17.431 -6.998 1.00 92.31 111 GLY A C 1
ATOM 833 O O . GLY A 1 111 ? -7.542 -16.740 -6.419 1.00 92.31 111 GLY A O 1
ATOM 834 N N . ASP A 1 112 ? -5.414 -17.418 -6.666 1.00 91.62 112 ASP A N 1
ATOM 835 C CA . ASP A 1 112 ? -4.881 -16.623 -5.554 1.00 91.62 112 ASP A CA 1
ATOM 836 C C . ASP A 1 112 ? -5.004 -15.123 -5.825 1.00 91.62 112 ASP A C 1
ATOM 838 O O . ASP A 1 112 ? -5.353 -14.362 -4.922 1.00 91.62 112 ASP A O 1
ATOM 842 N N . ILE A 1 113 ? -4.738 -14.696 -7.065 1.00 93.25 113 ILE A N 1
ATOM 843 C CA . ILE A 1 113 ? -4.889 -13.297 -7.487 1.00 93.25 113 ILE A CA 1
ATOM 844 C C . ILE A 1 113 ? -6.346 -12.868 -7.347 1.00 93.25 113 ILE A C 1
ATOM 846 O O . ILE A 1 113 ? -6.614 -11.873 -6.678 1.00 93.25 113 ILE A O 1
ATOM 850 N N . ALA A 1 114 ? -7.277 -13.635 -7.921 1.00 94.75 114 ALA A N 1
ATOM 851 C CA . ALA A 1 114 ? -8.703 -13.332 -7.852 1.00 94.75 114 ALA A CA 1
ATOM 852 C C . ALA A 1 114 ? -9.186 -13.259 -6.396 1.00 94.75 114 ALA A C 1
ATOM 854 O O . ALA A 1 114 ? -9.794 -12.270 -5.999 1.00 94.75 114 ALA A O 1
ATOM 855 N N . HIS A 1 115 ? -8.831 -14.246 -5.568 1.00 95.12 115 HIS A N 1
ATOM 856 C CA . HIS A 1 115 ? -9.202 -14.264 -4.155 1.00 95.12 115 HIS A CA 1
ATOM 857 C C . HIS A 1 115 ? -8.661 -13.045 -3.389 1.00 95.12 115 HIS A C 1
ATOM 859 O O . HIS A 1 115 ? -9.398 -12.398 -2.644 1.00 95.12 115 HIS A O 1
ATOM 865 N N . ARG A 1 116 ? -7.380 -12.701 -3.576 1.00 95.25 116 ARG A N 1
ATOM 866 C CA . ARG A 1 116 ? -6.746 -11.539 -2.928 1.00 95.25 116 ARG A CA 1
ATOM 867 C C . ARG A 1 116 ? -7.353 -10.219 -3.395 1.00 95.25 116 ARG A C 1
ATOM 869 O O . ARG A 1 116 ? -7.554 -9.330 -2.573 1.00 95.25 116 ARG A O 1
ATOM 876 N N . LEU A 1 117 ? -7.642 -10.101 -4.688 1.00 96.31 117 LEU A N 1
ATOM 877 C CA . LEU A 1 11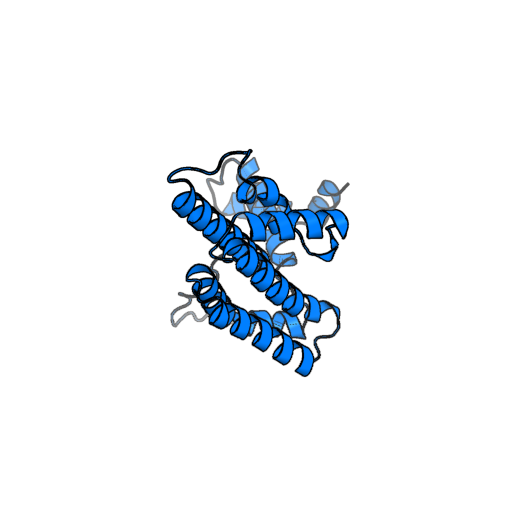7 ? -8.259 -8.916 -5.271 1.00 96.31 117 LEU A CA 1
ATOM 878 C C . LEU A 1 117 ? -9.667 -8.700 -4.717 1.00 96.31 117 LEU A C 1
ATOM 880 O O . LEU A 1 117 ? -9.979 -7.604 -4.259 1.00 96.31 117 LEU A O 1
ATOM 884 N N . THR A 1 118 ? -10.485 -9.756 -4.690 1.00 97.31 118 THR A N 1
ATOM 885 C CA . THR A 1 118 ? -11.819 -9.706 -4.085 1.00 97.31 118 THR A CA 1
ATOM 886 C C . THR A 1 118 ? -11.729 -9.303 -2.621 1.00 97.31 118 THR A C 1
ATOM 888 O O . THR A 1 118 ? -12.416 -8.374 -2.224 1.00 97.31 118 THR A O 1
ATOM 891 N N . ARG A 1 119 ? -10.834 -9.910 -1.827 1.00 97.44 119 ARG A N 1
ATOM 892 C CA . ARG A 1 119 ? -10.660 -9.518 -0.417 1.00 97.44 119 ARG A CA 1
ATOM 893 C C . ARG A 1 119 ? -10.292 -8.045 -0.250 1.00 97.44 119 ARG A C 1
ATOM 895 O O . ARG A 1 119 ? -10.827 -7.405 0.647 1.00 97.44 119 ARG A O 1
ATOM 902 N N . PHE A 1 120 ? -9.416 -7.511 -1.100 1.00 97.62 120 PHE A N 1
ATOM 903 C CA . PHE A 1 120 ? -9.063 -6.092 -1.077 1.00 97.62 120 PHE A CA 1
ATOM 904 C C . PHE A 1 120 ? -10.273 -5.195 -1.380 1.00 97.62 120 PHE A C 1
ATOM 906 O O . PHE A 1 120 ? -10.558 -4.290 -0.599 1.00 97.62 120 PHE A O 1
ATOM 913 N N . TYR A 1 121 ? -11.008 -5.457 -2.466 1.00 98.00 121 TYR A N 1
ATOM 914 C CA . TYR A 1 121 ? -12.167 -4.636 -2.829 1.00 98.00 121 TYR A CA 1
ATOM 915 C C . TYR A 1 121 ? -13.324 -4.762 -1.843 1.00 98.00 121 TYR A C 1
ATOM 917 O O . TYR A 1 121 ? -13.907 -3.744 -1.483 1.00 98.00 121 TYR A O 1
ATOM 925 N N . THR A 1 122 ? -13.621 -5.975 -1.371 1.00 97.94 122 THR A N 1
ATOM 926 C CA . THR A 1 122 ? -14.621 -6.207 -0.325 1.00 97.94 122 THR A CA 1
ATOM 927 C C . THR A 1 122 ? -14.258 -5.429 0.931 1.00 97.94 122 THR A C 1
ATOM 929 O O . THR A 1 122 ? -15.087 -4.683 1.427 1.00 97.94 122 THR A O 1
ATOM 932 N N . TRP A 1 123 ? -12.998 -5.479 1.377 1.00 97.75 123 TRP A N 1
ATOM 933 C CA . TRP A 1 123 ? -12.572 -4.704 2.542 1.00 97.75 123 TRP A CA 1
ATOM 934 C C . TRP A 1 123 ? -12.725 -3.191 2.339 1.00 97.75 123 TRP A C 1
ATOM 936 O O . TRP A 1 123 ? -13.183 -2.487 3.233 1.00 97.75 123 TRP A O 1
ATOM 946 N N . CYS A 1 124 ? -12.348 -2.666 1.168 1.00 97.19 124 CYS A N 1
ATOM 947 C CA . CYS A 1 124 ? -12.523 -1.244 0.868 1.00 97.19 124 CYS A CA 1
ATOM 948 C C . CYS A 1 124 ? -13.998 -0.822 0.820 1.00 97.19 124 CYS A C 1
ATOM 950 O O . CYS A 1 124 ? -14.296 0.301 1.217 1.00 97.19 124 CYS A O 1
ATOM 952 N N . ALA A 1 125 ? -14.886 -1.692 0.333 1.00 96.94 125 ALA A N 1
ATOM 953 C CA . ALA A 1 125 ? -16.322 -1.440 0.294 1.00 96.94 125 ALA A CA 1
ATOM 954 C C . ALA A 1 125 ? -16.948 -1.508 1.695 1.00 96.94 125 ALA A C 1
ATOM 956 O O . ALA A 1 125 ? -17.684 -0.601 2.065 1.00 96.94 125 ALA A O 1
ATOM 957 N N . ASP A 1 126 ? -16.606 -2.531 2.481 1.00 96.69 126 ASP A N 1
ATOM 958 C CA . ASP A 1 126 ? -17.151 -2.752 3.825 1.00 96.69 126 ASP A CA 1
ATOM 959 C C . ASP A 1 126 ? -16.719 -1.660 4.812 1.00 96.69 126 ASP A C 1
ATOM 961 O O . ASP A 1 126 ? -17.507 -1.254 5.662 1.00 96.69 126 ASP A O 1
ATOM 965 N N . ALA A 1 127 ? -15.484 -1.160 4.690 1.00 95.06 127 ALA A N 1
ATOM 966 C CA . ALA A 1 127 ? -14.990 -0.080 5.542 1.00 95.06 127 ALA A CA 1
ATOM 967 C C . ALA A 1 127 ? -15.720 1.257 5.296 1.00 95.06 127 ALA A C 1
ATOM 969 O O . ALA A 1 127 ? -15.746 2.103 6.185 1.00 95.06 127 ALA A O 1
ATOM 970 N N . ASP A 1 128 ? -16.270 1.472 4.093 1.00 95.06 128 ASP A N 1
ATOM 971 C CA . ASP A 1 128 ? -16.964 2.707 3.685 1.00 95.06 128 ASP A CA 1
ATOM 972 C C . ASP A 1 128 ? -16.171 4.002 3.989 1.00 95.06 128 ASP A C 1
ATOM 974 O O . ASP A 1 128 ? -16.676 5.020 4.468 1.00 95.06 128 ASP A O 1
ATOM 978 N N . ILE A 1 129 ? -14.861 3.966 3.720 1.00 96.19 129 ILE A N 1
ATOM 979 C CA . ILE A 1 129 ? -13.948 5.096 3.932 1.00 96.19 129 ILE A CA 1
ATOM 980 C C . ILE A 1 129 ? -13.604 5.730 2.586 1.00 96.19 129 ILE A C 1
ATOM 982 O O . ILE A 1 129 ? -12.963 5.102 1.744 1.00 96.19 129 ILE A O 1
ATOM 986 N N . GLY A 1 130 ? -13.926 7.015 2.406 1.00 96.69 130 GLY A N 1
ATOM 987 C CA . GLY A 1 130 ? -13.710 7.728 1.139 1.00 96.69 130 GLY A CA 1
ATOM 988 C C . GLY A 1 130 ? -12.273 7.655 0.599 1.00 96.69 130 GLY A C 1
ATOM 989 O O . GLY A 1 130 ? -12.064 7.509 -0.609 1.00 96.69 130 GLY A O 1
ATOM 990 N N . GLU A 1 131 ? -11.258 7.692 1.467 1.00 97.25 131 GLU A N 1
ATOM 991 C CA . GLU A 1 131 ? -9.862 7.519 1.052 1.00 97.25 131 GLU A CA 1
ATOM 992 C C . GLU A 1 131 ? -9.543 6.096 0.554 1.00 97.25 131 GLU A C 1
ATOM 994 O O . GLU A 1 131 ? -8.725 5.947 -0.360 1.00 97.25 131 GLU A O 1
ATOM 999 N N . LEU A 1 132 ? -10.185 5.061 1.110 1.00 97.31 132 LEU A N 1
ATOM 1000 C CA . LEU A 1 132 ? -10.053 3.678 0.640 1.00 97.31 132 LEU A CA 1
ATOM 1001 C C . LEU A 1 132 ? -10.829 3.450 -0.656 1.00 97.31 132 LEU A C 1
ATOM 1003 O O . LEU A 1 132 ? -10.299 2.803 -1.555 1.00 97.31 132 LEU A O 1
ATOM 1007 N N . THR A 1 133 ? -12.005 4.055 -0.814 1.00 97.81 133 THR A N 1
ATOM 1008 C CA . THR A 1 133 ? -12.754 4.048 -2.081 1.00 97.81 133 THR A CA 1
ATOM 1009 C C . THR A 1 133 ? -11.936 4.683 -3.206 1.00 97.81 133 THR A C 1
ATOM 1011 O O . THR A 1 133 ? -11.820 4.128 -4.300 1.00 97.81 133 THR A O 1
ATOM 1014 N N . ARG A 1 134 ? -11.267 5.810 -2.929 1.00 97.25 134 ARG A N 1
ATOM 1015 C CA . ARG A 1 134 ? -10.349 6.454 -3.882 1.00 97.25 134 ARG A CA 1
ATOM 1016 C C . ARG A 1 134 ? -9.138 5.576 -4.208 1.00 97.25 134 ARG A C 1
ATOM 1018 O O . ARG A 1 134 ? -8.710 5.525 -5.364 1.00 97.25 134 ARG A O 1
ATOM 1025 N N . LEU A 1 135 ? -8.572 4.896 -3.207 1.00 96.81 135 LEU A N 1
ATOM 1026 C CA . LEU A 1 135 ? -7.493 3.929 -3.419 1.00 96.81 135 LEU A CA 1
ATOM 1027 C C . LEU A 1 135 ? -7.969 2.780 -4.316 1.00 96.81 135 LEU A C 1
ATOM 1029 O O . LEU A 1 135 ? -7.295 2.484 -5.297 1.00 96.81 135 LEU A O 1
ATOM 1033 N N . ALA A 1 136 ? -9.126 2.186 -4.025 1.00 97.44 136 ALA A N 1
ATOM 1034 C CA . ALA A 1 136 ? -9.723 1.107 -4.805 1.00 97.44 136 ALA A CA 1
ATOM 1035 C C . ALA A 1 136 ? -9.960 1.517 -6.265 1.00 97.44 136 ALA A C 1
ATOM 1037 O O . ALA A 1 136 ? -9.513 0.809 -7.164 1.00 97.44 136 ALA A O 1
ATOM 1038 N N . GLY A 1 137 ? -10.544 2.696 -6.507 1.00 97.69 137 GLY A N 1
ATOM 1039 C CA . GLY A 1 137 ? -10.713 3.233 -7.863 1.00 97.69 137 GLY A CA 1
ATOM 1040 C C . GLY A 1 137 ? -9.382 3.487 -8.581 1.00 97.69 137 GLY A C 1
ATOM 1041 O O . GLY A 1 137 ? -9.275 3.293 -9.787 1.00 97.69 137 GLY A O 1
ATOM 1042 N N . THR A 1 138 ? -8.328 3.852 -7.843 1.00 96.12 138 THR A N 1
ATOM 1043 C CA . THR A 1 138 ? -6.979 3.953 -8.420 1.00 96.12 138 THR A CA 1
ATOM 1044 C C . THR A 1 138 ? -6.426 2.577 -8.791 1.00 96.12 138 THR A C 1
ATOM 1046 O O . THR A 1 138 ? -5.820 2.438 -9.843 1.00 96.12 138 THR A O 1
ATOM 1049 N N . ILE A 1 139 ? -6.612 1.554 -7.954 1.00 95.75 139 ILE A N 1
ATOM 1050 C CA . ILE A 1 139 ? -6.161 0.189 -8.268 1.00 95.75 139 ILE A CA 1
ATOM 1051 C C . ILE A 1 139 ? -6.916 -0.379 -9.471 1.00 95.75 139 ILE A C 1
ATOM 1053 O O . ILE A 1 139 ? -6.290 -1.001 -10.321 1.00 95.75 139 ILE A O 1
ATOM 1057 N N . ASP A 1 140 ? -8.218 -0.118 -9.567 1.00 96.31 140 ASP A N 1
ATOM 1058 C CA . ASP A 1 140 ? -9.052 -0.528 -10.699 1.00 96.31 140 ASP A CA 1
ATOM 1059 C C . ASP A 1 140 ? -8.581 0.109 -12.016 1.00 96.31 140 ASP A C 1
ATOM 1061 O O . ASP A 1 140 ? -8.301 -0.588 -12.989 1.00 96.31 140 ASP A O 1
ATOM 1065 N N . ALA A 1 141 ? -8.353 1.426 -12.015 1.00 96.00 141 ALA A N 1
ATOM 1066 C CA . ALA A 1 141 ? -7.872 2.149 -13.192 1.00 96.00 141 ALA A CA 1
ATOM 1067 C C . ALA A 1 141 ? -6.498 1.669 -13.706 1.00 96.00 141 ALA A C 1
ATOM 1069 O O . ALA A 1 141 ? -6.203 1.830 -14.886 1.00 96.00 141 ALA A O 1
ATOM 1070 N N . TRP A 1 142 ? -5.664 1.103 -12.828 1.00 94.69 142 TRP A N 1
ATOM 1071 C CA . TRP A 1 142 ? -4.331 0.569 -13.148 1.00 94.69 142 TRP A CA 1
ATOM 1072 C C . TRP A 1 142 ? -4.298 -0.966 -13.179 1.00 94.69 142 TRP A C 1
ATOM 1074 O O . TRP A 1 142 ? -3.221 -1.573 -13.156 1.00 94.69 142 TRP A O 1
ATOM 1084 N N . TRP A 1 143 ? -5.466 -1.616 -13.179 1.00 94.62 143 TRP A N 1
ATOM 1085 C CA . TRP A 1 143 ? -5.551 -3.068 -13.108 1.00 94.62 143 TRP A CA 1
ATOM 1086 C C . TRP A 1 143 ? -4.783 -3.781 -14.233 1.00 94.62 143 TRP A C 1
ATOM 1088 O O . TRP A 1 143 ? -4.036 -4.705 -13.905 1.00 94.62 143 TRP A O 1
ATOM 1098 N N . PRO A 1 144 ? -4.857 -3.363 -15.516 1.00 93.06 144 PRO A N 1
ATOM 1099 C CA . PRO A 1 144 ? -4.124 -4.035 -16.592 1.00 93.06 144 PRO A CA 1
ATOM 1100 C C . PRO A 1 144 ? -2.610 -4.105 -16.339 1.00 93.06 144 PRO A C 1
ATOM 1102 O O . PRO A 1 144 ? -1.984 -5.150 -16.535 1.00 93.06 144 PRO A O 1
ATOM 1105 N N . GLU A 1 145 ? -2.005 -3.021 -15.850 1.00 91.19 145 GLU A N 1
ATOM 1106 C CA . GLU A 1 145 ? -0.577 -2.960 -15.534 1.00 91.19 145 GLU A CA 1
ATOM 1107 C C . GLU A 1 145 ? -0.226 -3.762 -14.277 1.00 91.19 145 GLU A C 1
ATOM 1109 O O . GLU A 1 145 ? 0.837 -4.390 -14.215 1.00 91.19 145 GLU A O 1
ATOM 1114 N N . ILE A 1 146 ? -1.101 -3.748 -13.268 1.00 91.88 146 ILE A N 1
ATOM 1115 C CA . ILE A 1 146 ? -0.928 -4.548 -12.050 1.00 91.88 146 ILE A CA 1
ATOM 1116 C C . ILE A 1 146 ? -0.990 -6.033 -12.396 1.00 91.88 146 ILE A C 1
ATOM 1118 O O . ILE A 1 146 ? -0.104 -6.779 -11.985 1.00 91.88 146 ILE A O 1
ATOM 1122 N N . GLU A 1 147 ? -1.983 -6.463 -13.169 1.00 91.56 147 GLU A N 1
ATOM 1123 C CA . GLU A 1 147 ? -2.132 -7.848 -13.607 1.00 91.56 147 GLU A CA 1
ATOM 1124 C C . GLU A 1 147 ? -0.923 -8.302 -14.433 1.00 91.56 147 GLU A C 1
ATOM 1126 O O . GLU A 1 147 ? -0.349 -9.357 -14.148 1.00 91.56 147 GLU A O 1
ATOM 1131 N N . ALA A 1 148 ? -0.459 -7.475 -15.375 1.00 90.62 148 ALA A N 1
ATOM 1132 C CA . ALA A 1 148 ? 0.758 -7.753 -16.134 1.00 90.62 148 ALA A CA 1
ATOM 1133 C C . ALA A 1 148 ? 1.984 -7.905 -15.217 1.00 90.62 148 ALA A C 1
ATOM 1135 O O . ALA A 1 148 ? 2.781 -8.833 -15.391 1.00 90.62 148 ALA A O 1
ATOM 1136 N N . PHE A 1 149 ? 2.135 -7.041 -14.207 1.00 90.31 149 PHE A N 1
ATOM 1137 C CA . PHE A 1 149 ? 3.188 -7.184 -13.198 1.00 90.31 149 PHE A CA 1
ATOM 1138 C C . PHE A 1 149 ? 3.051 -8.490 -12.408 1.00 90.31 149 PHE A C 1
ATOM 1140 O O . PHE A 1 149 ? 4.054 -9.166 -12.187 1.00 90.31 149 PHE A O 1
ATOM 1147 N N . LEU A 1 150 ? 1.840 -8.860 -11.986 1.00 90.38 150 LEU A N 1
ATOM 1148 C CA . LEU A 1 150 ? 1.616 -10.092 -11.234 1.00 90.38 150 LEU A CA 1
ATOM 1149 C C . LEU A 1 150 ? 2.023 -11.315 -12.060 1.00 90.38 150 LEU A C 1
ATOM 1151 O O . LEU A 1 150 ? 2.757 -12.156 -11.554 1.00 90.38 150 LEU A O 1
ATOM 1155 N N . GLN A 1 151 ? 1.618 -11.377 -13.328 1.00 88.31 151 GLN A N 1
ATOM 1156 C CA . GLN A 1 151 ? 1.901 -12.507 -14.216 1.00 88.31 151 GLN A CA 1
ATOM 1157 C C . GLN A 1 151 ? 3.378 -12.602 -14.626 1.00 88.31 151 GLN A C 1
ATOM 1159 O O . GLN A 1 151 ? 3.921 -13.699 -14.732 1.00 88.31 151 GLN A O 1
ATOM 1164 N N . THR A 1 152 ? 4.036 -11.465 -14.873 1.00 86.25 152 THR A N 1
ATOM 1165 C CA . THR A 1 152 ? 5.388 -11.440 -15.466 1.00 86.25 152 THR A CA 1
ATOM 1166 C C . THR A 1 152 ? 6.505 -11.162 -14.460 1.00 86.25 152 THR A C 1
ATOM 1168 O O . THR A 1 152 ? 7.674 -11.417 -14.747 1.00 86.25 152 THR A O 1
ATOM 1171 N N . GLY A 1 153 ? 6.184 -10.581 -13.302 1.00 85.25 153 GLY A N 1
ATOM 1172 C CA . GLY A 1 153 ? 7.157 -10.061 -12.339 1.00 85.25 153 GLY A CA 1
ATOM 1173 C C . GLY A 1 153 ? 7.952 -8.842 -12.831 1.00 85.25 153 GLY A C 1
ATOM 1174 O O . GLY A 1 153 ? 8.840 -8.363 -12.118 1.00 85.25 153 GLY A O 1
ATOM 1175 N N . ILE A 1 154 ? 7.665 -8.321 -14.030 1.00 84.38 154 ILE A N 1
ATOM 1176 C CA . ILE A 1 154 ? 8.407 -7.208 -14.629 1.00 84.38 154 ILE A CA 1
ATOM 1177 C C . ILE A 1 154 ? 8.036 -5.908 -13.918 1.00 84.38 154 ILE A C 1
ATOM 1179 O O . ILE A 1 154 ? 6.871 -5.543 -13.803 1.00 84.38 154 ILE A O 1
ATOM 1183 N N . THR A 1 155 ? 9.051 -5.176 -13.459 1.00 82.00 155 THR A N 1
ATOM 1184 C CA . THR A 1 155 ? 8.867 -3.893 -12.772 1.00 82.00 155 THR A CA 1
ATOM 1185 C C . THR A 1 155 ? 9.517 -2.750 -13.537 1.00 82.00 155 THR A C 1
ATOM 1187 O O . THR A 1 155 ? 10.535 -2.917 -14.209 1.00 82.00 155 THR A O 1
ATOM 1190 N N . ASN A 1 156 ? 9.017 -1.536 -13.309 1.00 80.06 156 ASN A N 1
ATOM 1191 C CA . ASN A 1 156 ? 9.636 -0.303 -13.801 1.00 80.06 156 ASN A CA 1
ATOM 1192 C C . ASN A 1 156 ? 10.949 0.064 -13.077 1.00 80.06 156 ASN A C 1
ATOM 1194 O O . ASN A 1 156 ? 11.454 1.171 -13.262 1.00 80.06 156 ASN A O 1
ATOM 1198 N N . ALA A 1 157 ? 11.524 -0.820 -12.249 1.00 80.19 157 ALA A N 1
ATOM 1199 C CA . ALA A 1 157 ? 12.716 -0.528 -11.451 1.00 80.19 157 ALA A CA 1
ATOM 1200 C C . ALA A 1 157 ? 13.935 -0.165 -12.314 1.00 80.19 157 ALA A C 1
ATOM 1202 O O . ALA A 1 157 ? 14.651 0.784 -11.994 1.00 80.19 157 ALA A O 1
ATOM 1203 N N . ALA A 1 158 ? 14.145 -0.865 -13.435 1.00 78.00 158 ALA A N 1
ATOM 1204 C CA . ALA A 1 158 ? 15.251 -0.578 -14.350 1.00 78.00 158 ALA A CA 1
ATOM 1205 C C . ALA A 1 158 ? 15.132 0.831 -14.958 1.00 78.00 158 ALA A C 1
ATOM 1207 O O . ALA A 1 158 ? 16.066 1.632 -14.877 1.00 78.00 158 ALA A O 1
ATOM 1208 N N . THR A 1 159 ? 13.958 1.163 -15.499 1.00 83.81 159 THR A N 1
ATOM 1209 C CA . THR A 1 159 ? 13.654 2.489 -16.055 1.00 83.81 159 THR A CA 1
ATOM 1210 C C . THR A 1 159 ? 13.718 3.575 -14.979 1.00 83.81 159 THR A C 1
ATOM 1212 O O . THR A 1 159 ? 14.264 4.654 -15.210 1.00 83.81 159 THR A O 1
ATOM 1215 N N . GLY A 1 160 ? 13.225 3.283 -13.774 1.00 83.50 160 GLY A N 1
ATOM 1216 C CA . GLY A 1 160 ? 13.301 4.164 -12.610 1.00 83.50 160 GLY A CA 1
ATOM 1217 C C . GLY A 1 160 ? 14.738 4.491 -12.205 1.00 83.50 160 GLY A C 1
ATOM 1218 O O . GLY A 1 160 ? 15.051 5.659 -11.978 1.00 83.50 160 GLY A O 1
ATOM 1219 N N . GLY A 1 161 ? 15.625 3.492 -12.193 1.00 84.56 161 GLY A N 1
ATOM 1220 C CA . GLY A 1 161 ? 17.051 3.680 -11.917 1.00 84.56 161 GLY A CA 1
ATOM 1221 C C . GLY A 1 161 ? 17.720 4.599 -12.939 1.00 84.56 161 GLY A C 1
ATOM 1222 O O . GLY A 1 161 ? 18.407 5.547 -12.565 1.00 84.56 161 GLY A O 1
ATOM 1223 N N . THR A 1 162 ? 17.450 4.393 -14.228 1.00 84.00 162 THR A N 1
ATOM 1224 C CA . THR A 1 162 ? 17.944 5.285 -15.290 1.00 84.00 162 THR A CA 1
ATOM 1225 C C . THR A 1 162 ? 17.408 6.710 -15.129 1.00 84.00 162 THR A C 1
ATOM 1227 O O . THR A 1 162 ? 18.174 7.670 -15.192 1.00 84.00 162 THR A O 1
ATOM 1230 N N . ASN A 1 163 ? 16.112 6.868 -14.850 1.00 87.81 163 ASN A N 1
ATOM 1231 C CA . ASN A 1 163 ? 15.507 8.179 -14.606 1.00 87.81 163 ASN A CA 1
ATOM 1232 C C . ASN A 1 163 ? 16.126 8.894 -13.400 1.00 87.81 163 ASN A C 1
ATOM 1234 O O . ASN A 1 163 ? 16.242 10.119 -13.412 1.00 87.81 163 ASN A O 1
ATOM 1238 N N . HIS A 1 164 ? 16.518 8.152 -12.364 1.00 87.38 164 HIS A N 1
ATOM 1239 C CA . HIS A 1 164 ? 17.221 8.710 -11.216 1.00 87.38 164 HIS A CA 1
ATOM 1240 C C . HIS A 1 164 ? 18.599 9.249 -11.617 1.00 87.38 164 HIS A C 1
ATOM 1242 O O . HIS A 1 164 ? 18.856 10.430 -11.408 1.00 87.38 164 HIS A O 1
ATOM 1248 N N . LEU A 1 165 ? 19.406 8.454 -12.332 1.00 87.50 165 LEU A N 1
ATOM 1249 C CA . LEU A 1 165 ? 20.717 8.884 -12.844 1.00 87.50 165 LEU A CA 1
ATOM 1250 C C . LEU A 1 165 ? 20.625 10.140 -13.722 1.00 87.50 165 LEU A C 1
ATOM 1252 O O . LEU A 1 165 ? 21.448 11.048 -13.612 1.00 87.50 165 LEU A O 1
ATOM 1256 N N . ILE A 1 166 ? 19.605 10.219 -14.581 1.00 88.25 166 ILE A N 1
ATOM 1257 C CA . ILE A 1 166 ? 19.345 11.400 -15.416 1.00 88.25 166 ILE A CA 1
ATOM 1258 C C . ILE A 1 166 ? 19.062 12.629 -14.547 1.00 88.25 166 ILE A C 1
ATOM 1260 O O . ILE A 1 166 ? 19.620 13.704 -14.785 1.00 88.25 166 ILE A O 1
ATOM 1264 N N . LYS A 1 167 ? 18.193 12.476 -13.544 1.00 88.75 167 LYS A N 1
ATOM 1265 C CA . LYS A 1 167 ? 17.832 13.557 -12.618 1.00 88.75 167 LYS A CA 1
ATOM 1266 C C . LYS A 1 167 ? 19.029 14.005 -11.785 1.00 88.75 167 LYS A C 1
ATOM 1268 O O . LYS A 1 167 ? 19.183 15.203 -11.568 1.00 88.75 167 LYS A O 1
ATOM 1273 N N . ASP A 1 168 ? 19.887 13.083 -11.370 1.00 90.06 168 ASP A N 1
ATOM 1274 C CA . ASP A 1 168 ? 21.090 13.403 -10.605 1.00 90.06 168 ASP A CA 1
ATOM 1275 C C . ASP A 1 168 ? 22.120 14.133 -11.460 1.00 90.06 168 ASP A C 1
ATOM 1277 O O . ASP A 1 168 ? 22.633 15.169 -11.040 1.00 90.06 168 ASP A O 1
ATOM 1281 N N . ALA A 1 169 ? 22.340 13.691 -12.701 1.00 88.94 169 ALA A N 1
ATOM 1282 C CA . ALA A 1 169 ? 23.189 14.410 -13.647 1.00 88.94 169 ALA A CA 1
ATOM 1283 C C . ALA A 1 169 ? 22.695 15.850 -13.877 1.00 88.94 169 ALA A C 1
ATOM 1285 O O . ALA A 1 169 ? 23.501 16.781 -13.931 1.00 88.94 169 ALA A O 1
ATOM 1286 N N . ALA A 1 170 ? 21.375 16.049 -13.976 1.00 89.56 170 ALA A N 1
ATOM 1287 C CA . ALA A 1 170 ? 20.780 17.380 -14.079 1.00 89.56 170 ALA A CA 1
ATOM 1288 C C . ALA A 1 170 ? 20.950 18.204 -12.792 1.00 89.56 170 ALA A C 1
ATOM 1290 O O . ALA A 1 170 ? 21.227 19.401 -12.869 1.00 89.56 170 ALA A O 1
ATOM 1291 N N . ARG A 1 171 ? 20.822 17.573 -11.618 1.00 91.31 171 ARG A N 1
ATOM 1292 C CA . ARG A 1 171 ? 20.977 18.226 -10.311 1.00 91.31 171 ARG A CA 1
ATOM 1293 C C . ARG A 1 171 ? 22.413 18.684 -10.066 1.00 91.31 171 ARG A C 1
ATOM 1295 O O . ARG A 1 171 ? 22.608 19.832 -9.69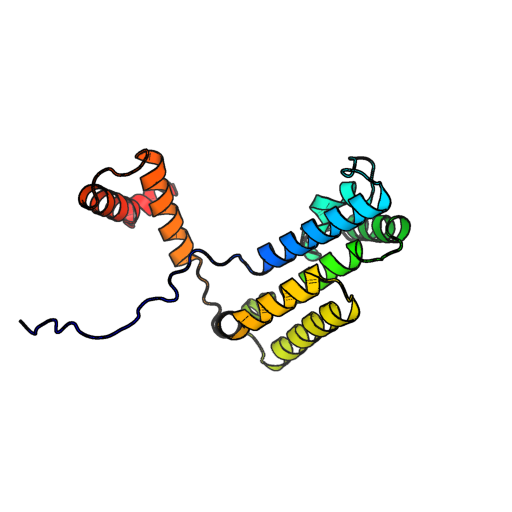1 1.00 91.31 171 ARG A O 1
ATOM 1302 N N . VAL A 1 172 ? 23.402 17.835 -10.349 1.00 89.81 172 VAL A N 1
ATOM 1303 C CA . VAL A 1 172 ? 24.835 18.175 -10.250 1.00 89.81 172 VAL A CA 1
ATOM 1304 C C . VAL A 1 172 ? 25.207 19.310 -11.207 1.00 89.81 172 VAL A C 1
ATOM 1306 O O . VAL A 1 172 ? 26.053 20.141 -10.894 1.00 89.81 172 VAL A O 1
ATOM 1309 N N . ALA A 1 173 ? 24.565 19.374 -12.375 1.00 88.06 173 ALA A N 1
ATOM 1310 C CA . ALA A 1 173 ? 24.802 20.429 -13.354 1.00 88.06 173 ALA A CA 1
ATOM 1311 C C . ALA A 1 173 ? 24.063 21.749 -13.059 1.00 88.06 173 ALA A C 1
ATOM 1313 O O . ALA A 1 173 ? 24.271 22.703 -13.803 1.00 88.06 173 ALA A O 1
ATOM 1314 N N . PHE A 1 174 ? 23.210 21.810 -12.024 1.00 89.94 174 PHE A N 1
ATOM 1315 C CA . PHE A 1 174 ? 22.284 22.926 -11.771 1.00 89.94 174 PHE A CA 1
ATOM 1316 C C . PHE A 1 174 ? 21.384 23.249 -12.980 1.00 89.94 174 PHE A C 1
ATOM 1318 O O . PHE A 1 174 ? 21.085 24.405 -13.278 1.00 89.94 174 PHE A O 1
ATOM 1325 N N . GLY A 1 175 ? 20.936 22.201 -13.676 1.00 87.25 175 GLY A N 1
ATOM 1326 C CA . GLY A 1 175 ? 20.170 22.309 -14.915 1.00 87.25 175 GLY A CA 1
ATOM 1327 C C . GLY A 1 175 ? 21.051 22.471 -16.157 1.00 87.25 175 GLY A C 1
ATOM 1328 O O . GLY A 1 175 ? 22.179 22.956 -16.117 1.00 87.25 175 GLY A O 1
ATOM 1329 N N . PHE A 1 176 ? 20.533 22.035 -17.304 1.00 87.56 176 PHE A N 1
ATOM 1330 C CA . PHE A 1 176 ? 21.239 22.149 -18.577 1.00 87.56 176 PHE A CA 1
ATOM 1331 C C . PHE A 1 176 ? 20.684 23.315 -19.383 1.00 87.56 176 PHE A C 1
ATOM 1333 O O . PHE A 1 176 ? 19.488 23.382 -19.641 1.00 87.56 176 PHE A O 1
ATOM 1340 N N . ARG A 1 177 ? 21.569 24.204 -19.837 1.00 87.81 177 ARG A N 1
ATOM 1341 C CA . ARG A 1 177 ? 21.208 25.323 -20.724 1.00 87.81 177 ARG A CA 1
ATOM 1342 C C . ARG A 1 177 ? 21.108 24.918 -22.202 1.00 87.81 177 ARG A C 1
ATOM 1344 O O . ARG A 1 177 ? 20.629 25.694 -23.012 1.00 87.81 177 ARG A O 1
ATOM 1351 N N . ASN A 1 178 ? 21.594 23.723 -22.557 1.00 91.69 178 ASN A N 1
ATOM 1352 C CA . ASN A 1 178 ? 21.653 23.212 -23.929 1.00 91.69 178 ASN A CA 1
ATOM 1353 C C . ASN A 1 178 ? 21.313 21.707 -23.953 1.00 91.69 178 ASN A C 1
ATOM 1355 O O . ASN A 1 178 ? 21.915 20.919 -23.214 1.00 91.69 178 ASN A O 1
ATOM 1359 N N . LEU A 1 179 ? 20.387 21.321 -24.838 1.00 90.94 179 LEU A N 1
ATOM 1360 C CA . LEU A 1 179 ? 19.926 19.944 -25.047 1.00 90.94 179 LEU A CA 1
ATOM 1361 C C . LEU A 1 179 ? 21.051 18.989 -25.475 1.00 90.94 179 LEU A C 1
ATOM 1363 O O . LEU A 1 179 ? 21.075 17.827 -25.072 1.00 90.94 179 LEU A O 1
ATOM 1367 N N . GLU A 1 180 ? 22.011 19.450 -26.268 1.00 93.06 180 GLU A N 1
ATOM 1368 C CA . GLU A 1 180 ? 23.155 18.641 -26.678 1.00 93.06 180 GLU A CA 1
ATOM 1369 C C . GLU A 1 180 ? 24.064 18.311 -25.487 1.00 93.06 180 GLU A C 1
ATOM 1371 O O 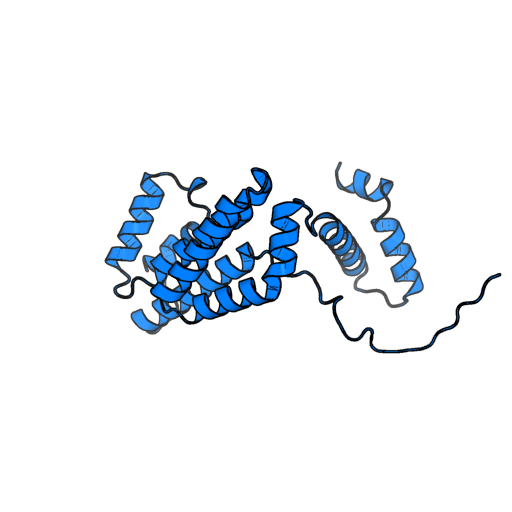. GLU A 1 180 ? 24.445 17.155 -25.290 1.00 93.06 180 GLU A O 1
ATOM 1376 N N . ASN A 1 181 ? 24.351 19.301 -24.637 1.00 88.06 181 ASN A N 1
ATOM 1377 C CA . ASN A 1 181 ? 25.129 19.095 -23.414 1.00 88.06 181 ASN A CA 1
ATOM 1378 C C . ASN A 1 181 ? 24.388 18.163 -22.439 1.00 88.06 181 ASN A C 1
ATOM 1380 O O . ASN A 1 181 ? 24.988 17.237 -21.889 1.00 88.06 181 ASN A O 1
ATOM 1384 N N . GLN A 1 182 ? 23.068 18.337 -22.304 1.00 90.81 182 GLN A N 1
ATOM 1385 C CA . GLN A 1 182 ? 22.214 17.410 -21.560 1.00 90.81 182 GLN A CA 1
ATOM 1386 C C . GLN A 1 182 ? 22.357 15.978 -22.088 1.00 90.81 182 GLN A C 1
ATOM 1388 O O . GLN A 1 182 ? 22.666 15.074 -21.314 1.00 90.81 182 GLN A O 1
ATOM 1393 N N . ARG A 1 183 ? 22.183 15.760 -23.399 1.00 91.62 183 ARG A N 1
ATOM 1394 C CA . ARG A 1 183 ? 22.277 14.430 -24.026 1.00 91.62 183 ARG A CA 1
ATOM 1395 C C . ARG A 1 183 ? 23.644 13.788 -23.800 1.00 91.62 183 ARG A C 1
ATOM 1397 O O . ARG A 1 183 ? 23.701 12.613 -23.439 1.00 91.62 183 ARG A O 1
ATOM 1404 N N . ARG A 1 184 ? 24.735 14.545 -23.969 1.00 90.62 184 ARG A N 1
ATOM 1405 C CA . ARG A 1 184 ? 26.110 14.056 -23.755 1.00 90.62 184 ARG A CA 1
ATOM 1406 C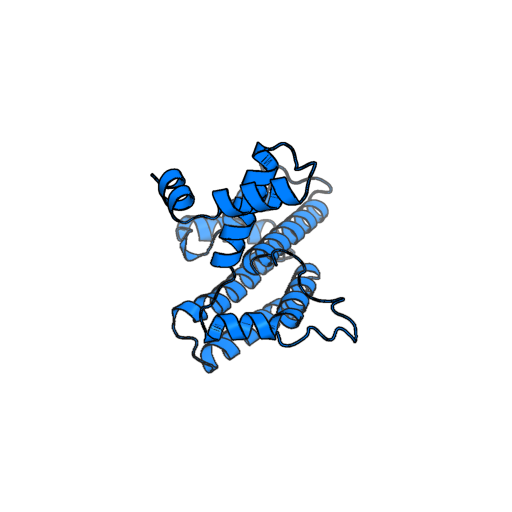 C . ARG A 1 184 ? 26.329 13.617 -22.304 1.00 90.62 184 ARG A C 1
ATOM 1408 O O . ARG A 1 184 ? 26.799 12.504 -22.072 1.00 90.62 184 ARG A O 1
ATOM 1415 N N . ARG A 1 185 ? 25.939 14.447 -21.332 1.00 88.31 185 ARG A N 1
ATOM 1416 C CA . ARG A 1 185 ? 26.129 14.163 -19.897 1.00 88.31 185 ARG A CA 1
ATOM 1417 C C . ARG A 1 185 ? 25.218 13.055 -19.380 1.00 88.31 185 ARG A C 1
ATOM 1419 O O . ARG A 1 185 ? 25.679 12.202 -18.631 1.00 88.31 185 ARG A O 1
ATOM 1426 N N . VAL A 1 186 ? 23.966 13.013 -19.831 1.00 89.38 186 VAL A N 1
ATOM 1427 C CA . VAL A 1 186 ? 23.041 11.909 -19.537 1.00 89.38 186 VAL A CA 1
ATOM 1428 C C . VAL A 1 186 ? 23.574 10.595 -20.097 1.00 89.38 186 VAL A C 1
ATOM 1430 O O . VAL A 1 186 ? 23.635 9.604 -19.370 1.00 89.38 186 VAL A O 1
ATOM 1433 N N . ARG A 1 187 ? 24.012 10.582 -21.365 1.00 88.69 187 ARG A N 1
ATOM 1434 C CA . ARG A 1 187 ? 24.592 9.384 -21.983 1.00 88.69 187 ARG A CA 1
ATOM 1435 C C . ARG A 1 187 ? 25.820 8.915 -21.208 1.00 88.69 187 ARG A C 1
ATOM 1437 O O . ARG A 1 187 ? 25.916 7.725 -20.933 1.00 88.69 187 ARG A O 1
ATOM 1444 N N . PHE A 1 188 ? 26.704 9.835 -20.818 1.00 87.88 188 PHE A N 1
ATOM 1445 C CA . PHE A 1 188 ? 27.872 9.535 -19.989 1.00 87.88 188 PHE A CA 1
ATOM 1446 C C . PHE A 1 188 ? 27.480 8.913 -18.639 1.00 87.88 188 PHE A C 1
ATOM 1448 O O . PHE A 1 188 ? 27.944 7.817 -18.324 1.00 87.88 188 PHE A O 1
ATOM 1455 N N . ALA A 1 189 ? 26.573 9.549 -17.891 1.00 84.44 189 ALA A N 1
ATOM 1456 C CA . ALA A 1 189 ? 26.108 9.071 -16.585 1.00 84.44 189 ALA A CA 1
ATOM 1457 C C . ALA A 1 189 ? 25.409 7.700 -16.656 1.00 84.44 189 ALA A C 1
ATOM 1459 O O . ALA A 1 189 ? 25.525 6.889 -15.741 1.00 84.44 189 ALA A O 1
ATOM 1460 N N . CYS A 1 190 ? 24.721 7.406 -17.762 1.00 83.31 190 CYS A N 1
ATOM 1461 C CA . CYS A 1 190 ? 24.036 6.129 -17.963 1.00 83.31 190 CYS A CA 1
ATOM 1462 C C . CYS A 1 190 ? 24.957 5.004 -18.472 1.00 83.31 190 CYS A C 1
ATOM 1464 O O . CYS A 1 190 ? 24.507 3.860 -18.574 1.00 83.31 190 CYS A O 1
ATOM 1466 N N . THR A 1 191 ? 26.231 5.280 -18.794 1.00 84.19 191 THR A N 1
ATOM 1467 C CA . THR A 1 191 ? 27.160 4.230 -19.244 1.00 84.19 191 THR A CA 1
ATOM 1468 C C . THR A 1 191 ? 27.438 3.208 -18.141 1.00 84.19 191 THR A C 1
ATOM 1470 O O . THR A 1 191 ? 27.606 3.550 -16.971 1.00 84.19 191 THR A O 1
ATOM 1473 N N . ARG A 1 192 ? 27.558 1.927 -18.521 1.00 69.56 192 ARG A N 1
ATOM 1474 C CA . ARG A 1 192 ? 27.851 0.820 -17.589 1.00 69.56 192 ARG A CA 1
ATOM 1475 C C . ARG A 1 192 ? 29.106 1.080 -16.748 1.00 69.56 192 ARG A C 1
ATOM 1477 O O . ARG A 1 192 ? 29.104 0.785 -15.561 1.00 69.56 192 ARG A O 1
ATOM 1484 N N . ARG A 1 193 ? 30.147 1.674 -17.345 1.00 73.06 193 ARG A N 1
ATOM 1485 C CA . ARG A 1 193 ? 31.404 2.017 -16.659 1.00 73.06 193 ARG A CA 1
ATOM 1486 C C . ARG A 1 193 ? 31.189 3.026 -15.528 1.00 73.06 193 ARG A C 1
ATOM 1488 O O . ARG A 1 193 ? 31.688 2.806 -14.434 1.00 73.06 193 ARG A O 1
ATOM 1495 N N . GLN A 1 194 ? 30.422 4.088 -15.775 1.00 72.69 194 GLN A N 1
ATOM 1496 C CA . GLN A 1 194 ? 30.106 5.089 -14.749 1.00 72.69 194 GLN A CA 1
ATOM 1497 C C . GLN A 1 194 ? 29.180 4.525 -13.667 1.00 72.69 194 GLN A C 1
ATOM 1499 O O . GLN A 1 194 ? 29.394 4.772 -12.485 1.00 72.69 194 GLN A O 1
ATOM 1504 N N . ARG A 1 195 ? 28.210 3.684 -14.047 1.00 68.50 195 ARG A N 1
ATOM 1505 C CA . ARG A 1 195 ? 27.318 3.014 -13.088 1.00 68.50 195 ARG A CA 1
ATOM 1506 C C . ARG A 1 195 ? 28.054 2.070 -12.133 1.00 68.50 195 ARG A C 1
ATOM 1508 O O . ARG A 1 195 ? 27.669 1.991 -10.976 1.00 68.50 195 ARG A O 1
ATOM 1515 N N . LEU A 1 196 ? 29.078 1.360 -12.611 1.00 70.25 196 LEU A N 1
ATOM 1516 C CA . LEU A 1 196 ? 29.907 0.487 -11.771 1.00 70.25 196 LEU A CA 1
ATOM 1517 C C . LEU A 1 196 ? 30.840 1.290 -10.858 1.00 70.25 196 LEU A C 1
ATOM 1519 O O . LEU A 1 196 ? 30.986 0.933 -9.698 1.00 70.25 196 LEU A O 1
ATOM 1523 N N . ALA A 1 197 ? 31.420 2.387 -11.354 1.00 67.44 197 ALA A N 1
ATOM 1524 C CA . ALA A 1 197 ? 32.286 3.257 -10.558 1.00 67.44 197 ALA A CA 1
ATOM 1525 C C . ALA A 1 197 ? 31.545 3.966 -9.411 1.00 67.44 197 ALA A C 1
ATOM 1527 O O . ALA A 1 197 ? 32.138 4.205 -8.372 1.00 67.44 197 ALA A O 1
ATOM 1528 N N . ALA A 1 198 ? 30.259 4.287 -9.584 1.00 60.81 198 ALA A N 1
ATOM 1529 C CA . ALA A 1 198 ? 29.432 4.887 -8.535 1.00 60.81 198 ALA A CA 1
ATOM 1530 C C . ALA A 1 198 ? 28.921 3.880 -7.481 1.00 60.81 198 ALA A C 1
ATOM 1532 O O . ALA A 1 198 ? 28.348 4.297 -6.479 1.00 60.81 198 ALA A O 1
ATOM 1533 N N . ALA A 1 199 ? 29.054 2.574 -7.736 1.00 59.06 199 ALA A N 1
ATOM 1534 C CA . ALA A 1 199 ? 28.587 1.503 -6.851 1.00 59.06 199 ALA A CA 1
ATOM 1535 C C . ALA A 1 199 ? 29.717 0.841 -6.036 1.00 59.06 199 ALA A C 1
ATOM 1537 O O . ALA A 1 199 ? 29.423 -0.029 -5.216 1.00 59.06 199 ALA A O 1
ATOM 1538 N N . ALA A 1 200 ? 30.971 1.216 -6.306 1.00 51.78 200 ALA A N 1
ATOM 1539 C CA . ALA A 1 200 ? 32.174 0.798 -5.589 1.00 51.78 200 ALA A CA 1
ATOM 1540 C C . ALA A 1 200 ? 32.542 1.840 -4.526 1.00 51.78 200 ALA A C 1
ATOM 1542 O O . ALA A 1 200 ? 33.036 1.418 -3.460 1.00 51.78 200 ALA A O 1
#

pLDDT: mean 82.71, std 18.9, range [24.69, 98.0]

Secondary structure (DSSP, 8-state):
------------SS----PPPHHHHHHHHHHHHHHHHHHHHHSSSPPTTSHHHHTHHHHTS-GGGS-HHHHHHHHHHHHTT-TT-HHHHHHHHHHHHHHHHHGGGGT--HHHHHHHHHHHHHHHHHHT-HHHHHHHHHHHHTHHHHHHHHHH---THHHHHHHHHHHHHHHHTTS-S-HHHHHHHHHHHTSHHHHHHT--

Radius of gyration: 22.21 Å; chains: 1; bounding box: 49×44×71 Å

Foldseek 3Di:
DDDDDDDDDDPPDPPPDDDPDLLVLLLVLLVVLLQVQQCVVPVDGDDCPQLSNVCSVVLSDAPVVDDPVRVVVNVVSCVVRRPLCSNVLSSVLSNLVVQLLCLLVVQQDVVSNVVSLCVSVVSLVVSPDPSSVVSNVVCVVCVVVSSVCSNPVDDCVVVVVLVVLLVVLCVVVVHDPDPVVSVVSSVVSPDPVNVVVVVD

Sequence (200 aa):
MIALEADRGDLGAQVSGCGPSHVRLANQAVTEIRQRVTRTQTGGRGLKTDPVWANCRRLLRGRESLSGKVFTAMWNGLVDNDPTDQALDAPIAKEELRGLLATAKKGAVRGDIAHRLTRFYTWCADADIGELTRLAGTIDAWWPEIEAFLQTGITNAATGGTNHLIKDAARVAFGFRNLENQRRRVRFACTRRQRLAAAA